Protein AF-A0A829D107-F1 (afdb_monomer_lite)

Organism: NCBI:txid996803

Sequence (252 aa):
MYSIVFLFFVFLFLSECSVYRRIFPKEDEFLKSLNLPEWVLESNIKLRVLSGLQDLPNPEDSLPEDEIASFENKTRRILATSPQAMKDLFEATGCIDGSRLAGIRANRITEKEEDVWYGICRNGKEDAIIFRLFQMGNTDLYRKYEKETLPAWEEARKLAANNPDKAVRLANQVIELEPAHPAARKLLGQLYLKGGYCRGSIRNYRLYLRVMPLAGDKWKIHDQLKEKCGEFLKAEPSKEEVELPDADPDAM

Radius of gyration: 24.38 Å; chains: 1; bounding box: 56×79×76 Å

Structure (mmCIF, N/CA/C/O backbone):
data_AF-A0A829D107-F1
#
_entry.id   AF-A0A829D107-F1
#
loop_
_atom_site.group_PDB
_atom_site.id
_atom_site.type_symbol
_atom_site.label_atom_id
_atom_site.label_alt_id
_atom_site.label_comp_id
_atom_site.label_asym_id
_atom_site.label_entity_id
_atom_site.label_seq_id
_atom_site.pdbx_PDB_ins_code
_atom_site.Cartn_x
_atom_site.Cartn_y
_atom_site.Cartn_z
_atom_site.occupancy
_atom_site.B_iso_or_equiv
_atom_site.auth_seq_id
_atom_site.auth_comp_id
_atom_site.auth_asym_id
_atom_site.auth_atom_id
_atom_site.pdbx_PDB_model_num
ATOM 1 N N . MET A 1 1 ? -1.040 -60.862 57.457 1.00 35.47 1 MET A N 1
ATOM 2 C CA . MET A 1 1 ? 0.283 -61.474 57.689 1.00 35.47 1 MET A CA 1
ATOM 3 C C . MET A 1 1 ? 1.126 -61.197 56.450 1.00 35.47 1 MET A C 1
ATOM 5 O O . MET A 1 1 ? 0.628 -61.444 55.361 1.00 35.47 1 MET A O 1
ATOM 9 N N . TYR A 1 2 ? 2.296 -60.577 56.651 1.00 38.31 2 TYR A N 1
ATOM 10 C CA . TYR A 1 2 ? 3.473 -60.417 55.768 1.00 38.31 2 TYR A CA 1
ATOM 11 C C . TYR A 1 2 ? 3.687 -61.572 54.761 1.00 38.31 2 TYR A C 1
ATOM 13 O O . TYR A 1 2 ? 3.228 -62.673 55.030 1.00 38.31 2 TYR A O 1
ATOM 21 N N . SER A 1 3 ? 4.419 -61.498 53.645 1.00 41.06 3 SER A N 1
ATOM 22 C CA . SER A 1 3 ? 5.343 -60.533 53.025 1.00 41.06 3 SER A CA 1
ATOM 23 C C . SER A 1 3 ? 5.591 -61.043 51.584 1.00 41.06 3 SER A C 1
ATOM 25 O O . SER A 1 3 ? 5.563 -62.251 51.383 1.00 41.06 3 SER A O 1
ATOM 27 N N . ILE A 1 4 ? 5.639 -60.193 50.550 1.00 45.47 4 ILE A N 1
ATOM 28 C CA . ILE A 1 4 ? 6.835 -59.611 49.886 1.00 45.47 4 ILE A CA 1
ATOM 29 C C . ILE A 1 4 ? 7.727 -60.615 49.103 1.00 45.47 4 ILE A C 1
ATOM 31 O O . ILE A 1 4 ? 8.203 -61.604 49.647 1.00 45.47 4 ILE A O 1
ATOM 35 N N . VAL A 1 5 ? 8.037 -60.201 47.863 1.00 41.78 5 VAL A N 1
ATOM 36 C CA . VAL A 1 5 ? 9.325 -60.247 47.117 1.00 41.78 5 VAL A CA 1
ATOM 37 C C . VAL A 1 5 ? 9.225 -61.073 45.818 1.00 41.78 5 VAL A C 1
ATOM 39 O O . VAL A 1 5 ? 9.136 -62.290 45.867 1.00 41.78 5 VAL A O 1
ATOM 42 N N . PHE A 1 6 ? 9.014 -60.449 44.650 1.00 41.28 6 PHE A N 1
ATOM 43 C CA . PHE A 1 6 ? 9.990 -59.779 43.752 1.00 41.28 6 PHE A CA 1
ATOM 44 C C . PHE A 1 6 ? 10.815 -60.746 42.886 1.00 41.28 6 PHE A C 1
ATOM 46 O O . PHE A 1 6 ? 11.612 -61.503 43.419 1.00 41.28 6 PHE A O 1
ATOM 53 N N . LEU A 1 7 ? 10.679 -60.633 41.558 1.00 42.28 7 LEU A N 1
ATOM 54 C CA . LEU A 1 7 ? 11.766 -60.365 40.592 1.00 42.28 7 LEU A CA 1
ATOM 55 C C . LEU A 1 7 ? 11.150 -60.316 39.175 1.00 42.28 7 LEU A C 1
ATOM 57 O O . LEU A 1 7 ? 10.601 -61.298 38.695 1.00 42.28 7 LEU A O 1
ATOM 61 N N . PHE A 1 8 ? 10.966 -59.119 38.609 1.00 37.47 8 PHE A N 1
ATOM 62 C CA . PHE A 1 8 ? 11.891 -58.443 37.678 1.00 37.47 8 PHE A CA 1
ATOM 63 C C . PHE A 1 8 ? 11.961 -59.098 36.291 1.00 37.47 8 PHE A C 1
ATOM 65 O O . PHE A 1 8 ? 12.713 -60.042 36.095 1.00 37.47 8 PHE A O 1
ATOM 72 N N . PHE A 1 9 ? 11.276 -58.498 35.309 1.00 37.59 9 PHE A N 1
ATOM 73 C CA . PHE A 1 9 ? 11.812 -58.359 33.951 1.00 37.59 9 PHE A CA 1
ATOM 74 C C . PHE A 1 9 ? 11.275 -57.075 33.282 1.00 37.59 9 PHE A C 1
ATOM 76 O O . PHE A 1 9 ? 10.136 -57.005 32.839 1.00 37.59 9 PHE A O 1
ATOM 83 N N . VAL A 1 10 ? 12.142 -56.057 33.301 1.00 45.66 10 VAL A N 1
ATOM 84 C CA . VAL A 1 10 ? 12.458 -55.091 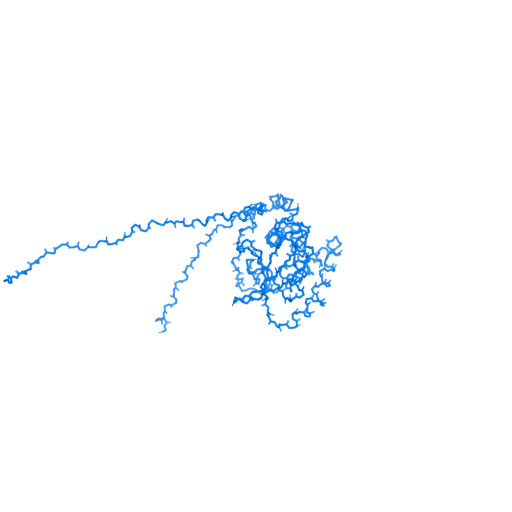32.229 1.00 45.66 10 VAL A CA 1
ATOM 85 C C . VAL A 1 10 ? 11.333 -54.212 31.643 1.00 45.66 10 VAL A C 1
ATOM 87 O O . VAL A 1 10 ? 10.658 -54.553 30.682 1.00 45.66 10 VAL A O 1
ATOM 90 N N . PHE A 1 11 ? 11.221 -53.026 32.254 1.00 37.88 11 PHE A N 1
ATOM 91 C CA . PHE A 1 11 ? 11.283 -51.669 31.681 1.00 37.88 11 PHE A CA 1
ATOM 92 C C . PHE A 1 11 ? 10.898 -51.386 30.205 1.00 37.88 11 PHE A C 1
ATOM 94 O O . PHE A 1 11 ? 11.547 -51.848 29.275 1.00 37.88 11 PHE A O 1
ATOM 101 N N . LEU A 1 12 ? 9.987 -50.401 30.099 1.00 41.19 12 LEU A N 1
ATOM 102 C CA . LEU A 1 12 ? 9.936 -49.251 29.170 1.00 41.19 12 LEU A CA 1
ATOM 103 C C . LEU A 1 12 ? 9.765 -49.523 27.674 1.00 41.19 12 LEU A C 1
ATOM 105 O O . LEU A 1 12 ? 10.695 -49.943 27.008 1.00 41.19 12 LEU A O 1
ATOM 109 N N . PHE A 1 13 ? 8.629 -49.082 27.126 1.00 40.09 13 PHE A N 1
ATOM 110 C CA . PHE A 1 13 ? 8.565 -47.774 26.458 1.00 40.09 13 PHE A CA 1
ATOM 111 C C . PHE A 1 13 ? 7.132 -47.217 26.524 1.00 40.09 13 PHE A C 1
ATOM 113 O O . PHE A 1 13 ? 6.197 -47.747 25.930 1.00 40.09 13 PHE A O 1
ATOM 120 N N . LEU A 1 14 ? 6.978 -46.133 27.289 1.00 42.72 14 LEU A N 1
ATOM 121 C CA . LEU A 1 14 ? 5.966 -45.106 27.059 1.00 42.72 14 LEU A CA 1
ATOM 122 C C . LEU A 1 14 ? 6.337 -44.389 25.764 1.00 42.72 14 LEU A C 1
ATOM 124 O O . LEU A 1 14 ? 7.488 -43.978 25.633 1.00 42.72 14 LEU A O 1
ATOM 128 N N . SER A 1 15 ? 5.390 -44.188 24.854 1.00 36.56 15 SER A N 1
ATOM 129 C CA . SER A 1 15 ? 5.272 -42.939 24.084 1.00 36.56 15 SER A CA 1
ATOM 130 C C . SER A 1 15 ? 4.024 -43.005 23.212 1.00 36.56 15 SER A C 1
ATOM 132 O O . SER A 1 15 ? 3.955 -43.705 22.209 1.00 36.56 15 SER A O 1
ATOM 134 N N . GLU A 1 16 ? 2.996 -42.309 23.684 1.00 36.12 16 GLU A N 1
ATOM 135 C CA . GLU A 1 16 ? 2.228 -41.357 22.889 1.00 36.12 16 GLU A CA 1
ATOM 136 C C . GLU A 1 16 ? 2.158 -41.648 21.383 1.00 36.12 16 GLU A C 1
ATOM 138 O O . GLU A 1 16 ? 2.983 -41.198 20.593 1.00 36.12 16 GLU A O 1
ATOM 143 N N . CYS A 1 17 ? 1.058 -42.265 20.951 1.00 37.03 17 CYS A N 1
ATOM 144 C CA . CYS A 1 17 ? 0.499 -41.928 19.646 1.00 37.03 17 CYS A CA 1
ATOM 145 C C . CYS A 1 17 ? -0.060 -40.495 19.711 1.00 37.03 17 CYS A C 1
ATOM 147 O O . CYS A 1 17 ? -1.267 -40.278 19.604 1.00 37.03 17 CYS A O 1
ATOM 149 N N . SER A 1 18 ? 0.816 -39.502 19.892 1.00 37.44 18 SER A N 1
ATOM 150 C CA . SER A 1 18 ? 0.561 -38.133 19.467 1.00 37.44 18 SER A CA 1
ATOM 151 C C . SER A 1 18 ? 0.629 -38.157 17.944 1.00 37.44 18 SER A C 1
ATOM 153 O O . SER A 1 18 ? 1.622 -37.837 17.297 1.00 37.44 18 SER A O 1
ATOM 155 N N . VAL A 1 19 ? -0.459 -38.642 17.344 1.00 39.62 19 VAL A N 1
ATOM 156 C CA . VAL A 1 19 ? -0.706 -38.460 15.922 1.00 39.62 19 VAL A CA 1
ATOM 157 C C . VAL A 1 19 ? -0.668 -36.957 15.709 1.00 39.62 19 VAL A C 1
ATOM 159 O O . VAL A 1 19 ? -1.607 -36.248 16.073 1.00 39.62 19 VAL A O 1
ATOM 162 N N . TYR A 1 20 ? 0.459 -36.493 15.171 1.00 39.56 20 TYR A N 1
ATOM 163 C CA . TYR A 1 20 ? 0.656 -35.177 14.604 1.00 39.56 20 TYR A CA 1
ATOM 164 C C . TYR A 1 20 ? -0.522 -34.918 13.664 1.00 39.56 20 TYR A C 1
ATOM 166 O O . TYR A 1 20 ? -0.489 -35.227 12.471 1.00 39.56 20 TYR A O 1
ATOM 174 N N . ARG A 1 21 ? -1.590 -34.313 14.189 1.00 32.69 21 ARG A N 1
ATOM 175 C CA . ARG A 1 21 ? -2.411 -33.430 13.383 1.00 32.69 21 ARG A CA 1
ATOM 176 C C . ARG A 1 21 ? -1.439 -32.340 12.976 1.00 32.69 21 ARG A C 1
ATOM 178 O O . ARG A 1 21 ? -1.195 -31.414 13.740 1.00 32.69 21 ARG A O 1
ATOM 185 N N . ARG A 1 22 ? -0.864 -32.463 11.777 1.00 35.75 22 ARG A N 1
ATOM 186 C CA . ARG A 1 22 ? -0.498 -31.280 11.006 1.00 35.75 22 ARG A CA 1
ATOM 187 C C . ARG A 1 22 ? -1.771 -30.451 10.976 1.00 35.75 22 ARG A C 1
ATOM 189 O O . ARG A 1 22 ? -2.710 -30.771 10.249 1.00 35.75 22 ARG A O 1
ATOM 196 N N . ILE A 1 23 ? -1.846 -29.474 11.872 1.00 37.84 23 ILE A N 1
ATOM 197 C CA . ILE A 1 23 ? -2.851 -28.429 11.839 1.00 37.84 23 ILE A CA 1
ATOM 198 C C . ILE A 1 23 ? -2.470 -27.641 10.594 1.00 37.84 23 ILE A C 1
ATOM 200 O O . ILE A 1 23 ? -1.722 -26.677 10.663 1.00 37.84 23 ILE A O 1
ATOM 204 N N . PHE A 1 24 ? -2.905 -28.113 9.427 1.00 37.59 24 PHE A N 1
ATOM 205 C CA . PHE A 1 24 ? -3.075 -27.214 8.305 1.00 37.59 24 PHE A CA 1
ATOM 206 C C . PHE A 1 24 ? -4.091 -26.191 8.811 1.00 37.59 24 PHE A C 1
ATOM 208 O O . PHE A 1 24 ? -5.217 -26.597 9.135 1.00 37.59 24 PHE A O 1
ATOM 215 N N . PRO A 1 25 ? -3.703 -24.918 9.014 1.00 49.41 25 PRO A N 1
ATOM 216 C CA . PRO A 1 25 ? -4.662 -23.916 9.434 1.00 49.41 25 PRO A CA 1
ATOM 217 C C . PRO A 1 25 ? -5.795 -23.953 8.414 1.00 49.41 25 PRO A C 1
ATOM 219 O O . PRO A 1 25 ? -5.555 -23.954 7.206 1.00 49.41 25 PRO A O 1
ATOM 222 N N . LYS A 1 26 ? -7.028 -24.104 8.908 1.00 50.31 26 LYS A N 1
ATOM 223 C CA . LYS A 1 26 ? -8.220 -24.115 8.066 1.00 50.31 26 LYS A CA 1
ATOM 224 C C . LYS A 1 26 ? -8.164 -22.842 7.229 1.00 50.31 26 LYS A C 1
ATOM 226 O O . LYS A 1 26 ? -8.186 -21.750 7.784 1.00 50.31 26 LYS A O 1
ATOM 231 N N . GLU A 1 27 ? -8.001 -23.020 5.926 1.00 56.06 27 GLU A N 1
ATOM 232 C CA . GLU A 1 27 ? -7.789 -21.943 4.968 1.00 56.06 27 GLU A CA 1
ATOM 233 C C . GLU A 1 27 ? -8.879 -20.878 5.166 1.00 56.06 27 GLU A C 1
ATOM 235 O O . GLU A 1 27 ? -10.070 -21.190 5.074 1.00 56.06 27 GLU A O 1
ATOM 240 N N . ASP A 1 28 ? -8.476 -19.659 5.533 1.00 77.31 28 ASP A N 1
ATOM 241 C CA . ASP A 1 28 ? -9.397 -18.613 5.976 1.00 77.31 28 ASP A CA 1
ATOM 242 C C . ASP A 1 28 ? -10.347 -18.224 4.829 1.00 77.31 28 ASP A C 1
ATOM 244 O O . ASP A 1 28 ? -9.920 -17.736 3.778 1.00 77.31 28 ASP A O 1
ATOM 248 N N . GLU A 1 29 ? -11.653 -18.449 5.018 1.00 85.12 29 GLU A N 1
ATOM 249 C CA . GLU A 1 29 ? -12.700 -18.107 4.044 1.00 85.12 29 GLU A CA 1
ATOM 250 C C . GLU A 1 29 ? -12.644 -16.629 3.640 1.00 85.12 29 GLU A C 1
ATOM 252 O O . GLU A 1 29 ? -12.942 -16.285 2.493 1.00 85.12 29 GLU A O 1
ATOM 257 N N . PHE A 1 30 ? -12.214 -15.754 4.554 1.00 86.75 30 PHE A N 1
ATOM 258 C CA . PHE A 1 30 ? -11.995 -14.349 4.246 1.00 86.75 30 PHE A CA 1
ATOM 259 C C . PHE A 1 30 ? -10.867 -14.162 3.229 1.00 86.75 30 PHE A C 1
ATOM 261 O O . PHE A 1 30 ? -11.082 -13.497 2.217 1.00 86.75 30 PHE A O 1
ATOM 268 N N . LEU A 1 31 ? -9.705 -14.789 3.427 1.00 86.94 31 LEU A N 1
ATOM 269 C CA . LEU A 1 31 ? -8.586 -14.681 2.484 1.00 86.94 31 LEU A CA 1
ATOM 270 C C . LEU A 1 31 ? -8.961 -15.220 1.100 1.00 86.94 31 LEU A C 1
ATOM 272 O O . LEU A 1 31 ? -8.629 -14.601 0.089 1.00 86.94 31 LEU A O 1
ATOM 276 N N . LYS A 1 32 ? -9.742 -16.306 1.042 1.00 87.50 32 LYS A N 1
ATOM 277 C CA . LYS A 1 32 ? -10.307 -16.810 -0.221 1.00 87.50 32 LYS A CA 1
ATOM 278 C C . LYS A 1 32 ? -11.206 -15.786 -0.901 1.00 87.50 32 LYS A C 1
ATOM 280 O O . LYS A 1 32 ? -11.126 -15.613 -2.116 1.00 87.50 32 LYS A O 1
ATOM 285 N N . SER A 1 33 ? -12.037 -15.083 -0.131 1.00 90.12 33 SER A N 1
ATOM 286 C CA . SER A 1 33 ? -12.946 -14.066 -0.671 1.00 90.12 33 SER A CA 1
ATOM 287 C C . SER A 1 33 ? -12.219 -12.879 -1.317 1.00 90.12 33 SER A C 1
ATOM 289 O O . SER A 1 33 ? -12.751 -12.272 -2.246 1.00 90.12 33 SER A O 1
ATOM 291 N N . LEU A 1 34 ? -10.978 -12.591 -0.901 1.00 91.25 34 LEU A N 1
ATOM 292 C CA . LEU A 1 34 ? -10.141 -11.559 -1.523 1.00 91.25 34 LEU A CA 1
ATOM 293 C C . LEU A 1 34 ? -9.684 -11.949 -2.938 1.00 91.25 34 LEU A C 1
ATOM 295 O O . LEU A 1 34 ? -9.316 -11.074 -3.730 1.00 91.25 34 LEU A O 1
ATOM 299 N N . ASN A 1 35 ? -9.741 -13.242 -3.283 1.00 93.00 35 ASN A N 1
ATOM 300 C CA . ASN A 1 35 ? -9.374 -13.783 -4.591 1.00 93.00 35 ASN A CA 1
ATOM 301 C C . ASN A 1 35 ? -8.020 -13.224 -5.066 1.00 93.00 35 ASN A C 1
ATOM 303 O O . ASN A 1 35 ? -7.933 -12.520 -6.082 1.00 93.00 35 ASN A O 1
ATOM 307 N N . LEU A 1 36 ? -7.000 -13.416 -4.232 1.00 92.06 36 LEU A N 1
ATOM 308 C CA . LEU A 1 36 ? -5.636 -12.959 -4.464 1.00 92.06 36 LEU A CA 1
ATOM 309 C C . LEU A 1 36 ? -4.813 -14.057 -5.148 1.00 92.06 36 LEU A C 1
ATOM 311 O O . LEU A 1 36 ? -5.040 -15.236 -4.884 1.00 92.06 36 LEU A O 1
ATOM 315 N N . PRO A 1 37 ? -3.826 -13.694 -5.983 1.00 92.44 37 PRO A N 1
ATOM 316 C CA . PRO A 1 37 ? -2.806 -14.642 -6.408 1.00 92.44 37 PRO A CA 1
ATOM 317 C C . PRO A 1 37 ? -2.052 -15.237 -5.206 1.00 92.44 37 PRO A C 1
ATOM 319 O O . PRO A 1 37 ? -1.740 -14.515 -4.261 1.00 92.44 37 PRO A O 1
ATOM 322 N N . GLU A 1 38 ? -1.697 -16.521 -5.275 1.00 88.12 38 GLU A N 1
ATOM 323 C CA . GLU A 1 38 ? -1.050 -17.273 -4.182 1.00 88.12 38 GLU A CA 1
ATOM 324 C C . GLU A 1 38 ? 0.225 -16.591 -3.653 1.00 88.12 38 GLU A C 1
ATOM 326 O O . GLU A 1 38 ? 0.363 -16.361 -2.450 1.00 88.12 38 GLU A O 1
ATOM 331 N N . TRP A 1 39 ? 1.077 -16.111 -4.566 1.00 89.44 39 TRP A N 1
ATOM 332 C CA . TRP A 1 39 ? 2.326 -15.407 -4.251 1.00 89.44 39 TRP A CA 1
ATOM 333 C C . TRP A 1 39 ? 2.142 -14.149 -3.386 1.00 89.44 39 TRP A C 1
ATOM 335 O O . TRP A 1 39 ? 3.122 -13.650 -2.836 1.00 89.44 39 TRP A O 1
ATOM 345 N N . VAL A 1 40 ? 0.922 -13.605 -3.270 1.00 90.81 40 VAL A N 1
ATOM 346 C CA . VAL A 1 40 ? 0.632 -12.444 -2.414 1.00 90.81 40 VAL A CA 1
ATOM 347 C C . VAL A 1 40 ? 0.600 -12.833 -0.935 1.00 90.81 40 VAL A C 1
ATOM 349 O O . VAL A 1 40 ? 0.996 -12.041 -0.078 1.00 90.81 40 VAL A O 1
ATOM 352 N N . LEU A 1 41 ? 0.120 -14.035 -0.620 1.00 84.75 41 LEU A N 1
ATOM 353 C CA . LEU A 1 41 ? -0.018 -14.510 0.758 1.00 84.75 41 LEU A CA 1
ATOM 354 C C . LEU A 1 41 ? 1.267 -15.176 1.264 1.00 84.75 41 LEU A C 1
ATOM 356 O O . LEU A 1 41 ? 1.526 -15.159 2.463 1.00 84.75 41 LEU A O 1
ATOM 360 N N . GLU A 1 42 ? 2.114 -15.667 0.362 1.00 76.81 42 GLU A N 1
ATOM 361 C CA . GLU A 1 42 ? 3.433 -16.204 0.696 1.00 76.81 42 GLU A CA 1
ATOM 362 C C . GLU A 1 42 ? 4.389 -15.095 1.175 1.00 76.81 42 GLU A C 1
ATOM 364 O O . GLU A 1 42 ? 4.826 -14.239 0.399 1.00 76.81 42 GLU A O 1
ATOM 369 N N . SER A 1 43 ? 4.718 -15.093 2.468 1.00 61.50 43 SER A N 1
ATOM 370 C CA . SER A 1 43 ? 5.754 -14.230 3.045 1.00 61.50 43 SER A CA 1
ATOM 371 C C . SER A 1 43 ? 7.101 -14.957 2.996 1.00 61.50 43 SER A C 1
ATOM 373 O O . SER A 1 43 ? 7.396 -15.790 3.847 1.00 61.50 43 SER A O 1
ATOM 375 N N . ASN A 1 44 ? 7.913 -14.683 1.969 1.00 50.22 44 ASN A N 1
ATOM 376 C CA . ASN A 1 44 ? 9.173 -15.410 1.728 1.00 50.22 44 ASN A CA 1
ATOM 377 C C . ASN A 1 44 ? 10.437 -14.672 2.212 1.00 50.22 44 ASN A C 1
ATOM 379 O O . ASN A 1 44 ? 11.543 -15.096 1.891 1.00 50.22 44 ASN A O 1
ATOM 383 N N . ILE A 1 45 ? 10.327 -13.577 2.974 1.00 48.72 45 ILE A N 1
ATOM 384 C CA . ILE A 1 45 ? 11.508 -12.806 3.403 1.00 48.72 45 ILE A CA 1
ATOM 385 C C . ILE A 1 45 ? 11.575 -12.732 4.930 1.00 48.72 45 ILE A C 1
ATOM 387 O O . ILE A 1 45 ? 11.207 -11.735 5.546 1.00 48.72 45 ILE A O 1
ATOM 391 N N . LYS A 1 46 ? 12.120 -13.792 5.544 1.00 42.28 46 LYS A N 1
ATOM 392 C CA . LYS A 1 46 ? 12.894 -13.627 6.781 1.00 42.28 46 LYS A CA 1
ATOM 393 C C . LYS A 1 46 ? 14.177 -12.905 6.374 1.00 42.28 46 LYS A C 1
ATOM 395 O O . LYS A 1 46 ? 14.893 -13.392 5.500 1.00 42.28 46 LYS A O 1
ATOM 400 N N . LEU A 1 47 ? 14.397 -11.715 6.930 1.00 38.31 47 LEU A N 1
ATOM 401 C CA . LEU A 1 47 ? 15.541 -10.835 6.674 1.00 38.31 47 LEU A CA 1
ATOM 402 C C . LEU A 1 47 ? 16.821 -11.625 6.352 1.00 38.31 47 LEU A C 1
ATOM 404 O O . LEU A 1 47 ? 17.367 -12.311 7.217 1.00 38.31 47 LEU A O 1
ATOM 408 N N . ARG A 1 48 ? 17.349 -11.496 5.126 1.00 35.56 48 ARG A N 1
ATOM 409 C CA . ARG A 1 48 ? 18.781 -11.731 4.922 1.00 35.56 48 ARG A CA 1
ATOM 410 C C . ARG A 1 48 ? 19.483 -10.520 5.507 1.00 35.56 48 ARG A C 1
ATOM 412 O O . ARG A 1 48 ? 19.650 -9.519 4.822 1.00 35.56 48 ARG A O 1
ATOM 419 N N . VAL A 1 49 ? 19.905 -10.617 6.763 1.00 34.78 49 VAL A N 1
ATOM 420 C CA . VAL A 1 49 ? 20.979 -9.757 7.258 1.00 34.78 49 VAL A CA 1
ATOM 421 C C . VAL A 1 49 ? 22.194 -10.094 6.395 1.00 34.78 49 VAL A C 1
ATOM 423 O O . VAL A 1 49 ? 22.827 -11.135 6.576 1.00 34.78 49 VAL A O 1
ATOM 426 N N . LEU A 1 50 ? 22.461 -9.278 5.373 1.00 34.38 50 LEU A N 1
ATOM 427 C CA . LEU A 1 50 ? 23.689 -9.374 4.597 1.00 34.38 50 LEU A CA 1
ATOM 428 C C . LEU A 1 50 ? 24.832 -8.973 5.527 1.00 34.38 50 LEU A C 1
ATOM 430 O O . LEU A 1 50 ? 25.150 -7.804 5.719 1.00 34.38 50 LEU A O 1
ATOM 434 N N . SER A 1 51 ? 25.411 -9.993 6.150 1.00 33.94 51 SER A N 1
ATOM 435 C CA . SER A 1 51 ? 26.724 -9.942 6.768 1.00 33.94 51 SER A CA 1
ATOM 436 C C . SER A 1 51 ? 27.734 -9.371 5.764 1.00 33.94 51 SER A C 1
ATOM 438 O O . SER A 1 51 ? 28.005 -9.980 4.729 1.00 33.94 51 SER A O 1
ATOM 440 N N . GLY A 1 52 ? 28.300 -8.208 6.089 1.00 36.47 52 GLY A N 1
ATOM 441 C CA . GLY A 1 52 ? 29.716 -7.951 5.825 1.00 36.47 52 GLY A CA 1
ATOM 442 C C . GLY A 1 52 ? 30.134 -7.140 4.596 1.00 36.47 52 GLY A C 1
ATOM 443 O O . GLY A 1 52 ? 31.330 -7.117 4.324 1.00 36.47 52 GLY A O 1
ATOM 444 N N . LEU A 1 53 ? 29.251 -6.433 3.886 1.00 3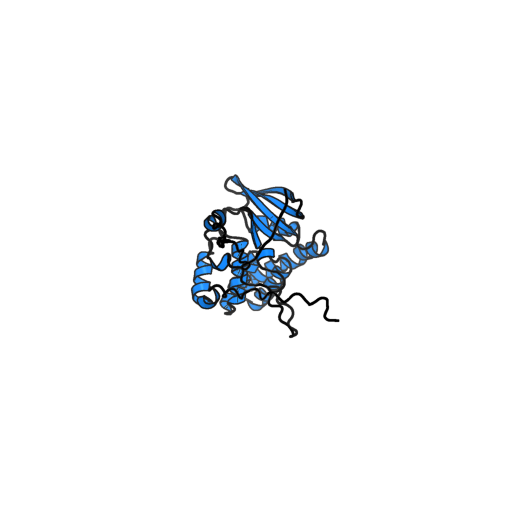6.16 53 LEU A N 1
ATOM 445 C CA . LEU A 1 53 ? 29.665 -5.448 2.871 1.00 36.16 53 LEU A CA 1
ATOM 446 C C . LEU A 1 53 ? 28.914 -4.130 3.087 1.00 36.16 53 LEU A C 1
ATOM 448 O O . LEU A 1 53 ? 27.720 -4.137 3.367 1.00 36.16 53 LEU A O 1
ATOM 452 N N . GLN A 1 54 ? 29.641 -3.010 3.017 1.00 42.03 54 GLN A N 1
ATOM 453 C CA . GLN A 1 54 ? 29.102 -1.647 3.060 1.00 42.03 54 GLN A CA 1
ATOM 454 C C . GLN A 1 54 ? 28.173 -1.404 1.862 1.00 42.03 54 GLN A C 1
ATOM 456 O O . GLN A 1 54 ? 28.568 -0.776 0.888 1.00 42.03 54 GLN A O 1
ATOM 461 N N . ASP A 1 55 ? 26.936 -1.865 1.961 1.00 40.22 55 ASP A N 1
ATOM 462 C CA . ASP A 1 55 ? 25.815 -1.371 1.180 1.00 40.22 55 ASP A CA 1
ATOM 463 C C . ASP A 1 55 ? 24.810 -0.813 2.187 1.00 40.22 55 ASP A C 1
ATOM 465 O O . ASP A 1 55 ? 24.458 -1.469 3.169 1.00 40.22 55 ASP A O 1
ATOM 469 N N . LEU A 1 56 ? 24.403 0.444 1.996 1.00 39.66 56 LEU A N 1
ATOM 470 C CA . LEU A 1 56 ? 23.304 1.038 2.757 1.00 39.66 56 LEU A CA 1
ATOM 471 C C . LEU A 1 56 ? 22.126 0.050 2.707 1.00 39.66 56 LEU A C 1
ATOM 473 O O . LEU A 1 56 ? 21.804 -0.398 1.603 1.00 39.66 56 LEU A O 1
ATOM 477 N N . PRO A 1 57 ? 21.510 -0.325 3.845 1.00 45.25 57 PRO A N 1
ATOM 478 C CA . PRO A 1 57 ? 20.410 -1.280 3.828 1.00 45.25 57 PRO A CA 1
ATOM 479 C C . PRO A 1 57 ? 19.359 -0.766 2.847 1.00 45.25 57 PRO A C 1
ATOM 481 O O . PRO A 1 57 ? 18.889 0.365 2.989 1.00 45.25 57 PRO A O 1
ATOM 484 N N . ASN A 1 58 ? 19.026 -1.567 1.827 1.00 52.03 58 ASN A N 1
ATOM 485 C CA . ASN A 1 58 ? 17.876 -1.265 0.988 1.00 52.03 58 ASN A CA 1
ATOM 486 C C . ASN A 1 58 ? 16.695 -1.111 1.959 1.00 52.03 58 ASN A C 1
ATOM 488 O O . ASN A 1 58 ? 16.484 -1.994 2.788 1.00 52.03 58 ASN A O 1
ATOM 492 N N . PRO A 1 59 ? 15.940 -0.010 1.921 1.00 50.16 59 PRO A N 1
ATOM 493 C CA . PRO A 1 59 ? 14.793 0.199 2.803 1.00 50.16 59 PRO A CA 1
ATOM 494 C C . PRO A 1 59 ? 13.816 -0.975 2.841 1.00 50.16 59 PRO A C 1
ATOM 496 O O . PRO A 1 59 ? 13.178 -1.245 3.858 1.00 50.16 59 PRO A O 1
ATOM 499 N N . GLU A 1 60 ? 13.722 -1.696 1.723 1.00 53.38 60 GLU A N 1
ATOM 500 C CA . GLU A 1 60 ? 12.952 -2.928 1.560 1.00 53.38 60 GLU A CA 1
ATOM 501 C C . GLU A 1 60 ? 13.400 -4.072 2.485 1.00 53.38 60 GLU A C 1
ATOM 503 O O . GLU A 1 60 ? 12.604 -4.961 2.776 1.00 53.38 60 GLU A O 1
ATOM 508 N N . ASP A 1 61 ? 14.628 -4.023 2.989 1.00 57.09 61 ASP A N 1
ATOM 509 C CA . ASP A 1 61 ? 15.238 -5.026 3.860 1.00 57.09 61 ASP A CA 1
ATOM 510 C C . ASP A 1 61 ? 15.220 -4.601 5.337 1.00 57.09 61 ASP A C 1
ATOM 512 O O . ASP A 1 61 ? 15.873 -5.228 6.160 1.00 57.09 61 ASP A O 1
ATOM 516 N N . SER A 1 62 ? 14.505 -3.530 5.703 1.00 64.06 62 SER A N 1
ATOM 517 C CA . SER A 1 62 ? 14.451 -3.061 7.099 1.00 64.06 62 SER A CA 1
ATOM 518 C C . SER A 1 62 ? 13.296 -3.655 7.906 1.00 64.06 62 SER A C 1
ATOM 520 O O . SER A 1 62 ? 13.413 -3.796 9.121 1.00 64.06 62 SER A O 1
ATOM 522 N N . LEU A 1 63 ? 12.191 -4.017 7.242 1.00 74.50 63 LEU A N 1
ATOM 523 C CA . LEU A 1 63 ? 10.967 -4.493 7.889 1.00 74.50 63 LEU A CA 1
ATOM 524 C C . LEU A 1 63 ? 10.398 -5.734 7.182 1.00 74.50 63 LEU A C 1
ATOM 526 O O . LEU A 1 63 ? 10.286 -5.729 5.945 1.00 74.50 63 LEU A O 1
ATOM 530 N N . PRO A 1 64 ? 9.983 -6.770 7.939 1.00 82.56 64 PRO A N 1
ATOM 531 C CA . PRO A 1 64 ? 9.242 -7.901 7.395 1.00 82.56 64 PRO A CA 1
ATOM 532 C C . PRO A 1 64 ? 7.950 -7.450 6.704 1.00 82.56 64 PRO A C 1
ATOM 534 O O . PRO A 1 64 ? 7.255 -6.544 7.164 1.00 82.56 64 PRO A O 1
ATOM 537 N N . GLU A 1 65 ? 7.586 -8.106 5.602 1.00 86.88 65 GLU A N 1
ATOM 538 C CA . GLU A 1 65 ? 6.414 -7.712 4.807 1.00 86.88 65 GLU A CA 1
ATOM 539 C C . GLU A 1 65 ? 5.097 -7.802 5.595 1.00 86.88 65 GLU A C 1
ATOM 541 O O . GLU A 1 65 ? 4.212 -6.967 5.408 1.00 86.88 65 GLU A O 1
ATOM 546 N N . ASP A 1 66 ? 4.983 -8.771 6.508 1.00 86.00 66 ASP A N 1
ATOM 547 C CA . ASP A 1 66 ? 3.793 -8.972 7.346 1.00 86.00 66 ASP A CA 1
ATOM 548 C C . ASP A 1 66 ? 3.634 -7.898 8.434 1.00 86.00 66 ASP A C 1
ATOM 550 O O . ASP A 1 66 ? 2.517 -7.650 8.897 1.00 86.00 66 ASP A O 1
ATOM 554 N N . GLU A 1 67 ? 4.729 -7.225 8.812 1.00 87.00 67 GLU A N 1
ATOM 555 C CA . GLU A 1 67 ? 4.677 -6.069 9.712 1.00 87.00 67 GLU A CA 1
ATOM 556 C C . GLU A 1 67 ? 4.202 -4.805 8.995 1.00 87.00 67 GLU A C 1
ATOM 558 O O . GLU A 1 67 ? 3.594 -3.941 9.623 1.00 87.00 67 GLU A O 1
ATOM 563 N N . ILE A 1 68 ? 4.454 -4.705 7.686 1.00 91.00 68 ILE A N 1
ATOM 564 C CA . ILE A 1 68 ? 4.014 -3.578 6.859 1.00 91.00 68 ILE A CA 1
ATOM 565 C C . ILE A 1 68 ? 2.530 -3.716 6.518 1.00 91.00 68 ILE A C 1
ATOM 567 O O . ILE A 1 68 ? 1.773 -2.754 6.648 1.00 91.00 68 ILE A O 1
ATOM 571 N N . ALA A 1 69 ? 2.122 -4.890 6.033 1.00 93.00 69 ALA A N 1
ATOM 572 C CA . ALA A 1 69 ? 0.746 -5.151 5.642 1.00 93.00 69 ALA A CA 1
ATOM 573 C C . ALA A 1 69 ? 0.404 -6.635 5.785 1.00 93.00 69 ALA A C 1
ATOM 575 O O . ALA A 1 69 ? 1.044 -7.499 5.182 1.00 93.00 69 ALA A O 1
ATOM 576 N N . SER A 1 70 ? -0.656 -6.917 6.532 1.00 91.62 70 SER A N 1
ATOM 577 C CA . SER A 1 70 ? -1.175 -8.261 6.772 1.00 91.62 70 SER A CA 1
ATOM 578 C C . SER A 1 70 ? -2.697 -8.242 6.941 1.00 91.62 70 SER A C 1
ATOM 580 O O . SER A 1 70 ? -3.350 -7.195 6.894 1.00 91.62 70 SER A O 1
ATOM 582 N N . PHE A 1 71 ? -3.278 -9.428 7.092 1.00 89.88 71 PHE A N 1
ATOM 583 C CA . PHE A 1 71 ? -4.699 -9.613 7.351 1.00 89.88 71 PHE A CA 1
ATOM 584 C C . PHE A 1 71 ? -4.869 -10.327 8.684 1.00 89.88 71 PHE A C 1
ATOM 586 O O . PHE A 1 71 ? -4.226 -11.345 8.927 1.00 89.88 71 PHE A O 1
ATOM 593 N N . GLU A 1 72 ? -5.760 -9.822 9.526 1.00 83.62 72 GLU A N 1
ATOM 594 C CA . GLU A 1 72 ? -6.090 -10.450 10.800 1.00 83.62 72 GLU A CA 1
ATOM 595 C C . GLU A 1 72 ? -7.574 -10.261 11.090 1.00 83.62 72 GLU A C 1
ATOM 597 O O . GLU A 1 72 ? -8.111 -9.166 10.929 1.00 83.62 72 GLU A O 1
ATOM 602 N N . ASN A 1 73 ? -8.254 -11.331 11.511 1.00 82.94 73 ASN A N 1
ATOM 603 C CA . ASN A 1 73 ? -9.665 -11.291 11.905 1.00 82.94 73 ASN A CA 1
ATOM 604 C C . ASN A 1 73 ? -10.561 -10.571 10.878 1.00 82.94 73 ASN A C 1
ATOM 606 O O . ASN A 1 73 ? -11.358 -9.703 11.232 1.00 82.94 73 ASN A O 1
ATOM 610 N N . LYS A 1 74 ? -10.419 -10.921 9.590 1.00 86.62 74 LYS A N 1
ATOM 611 C CA . LYS A 1 74 ? -11.166 -10.325 8.460 1.00 86.62 74 LYS A CA 1
ATOM 612 C C . LYS A 1 74 ? -10.923 -8.829 8.230 1.00 86.62 74 LYS A C 1
ATOM 614 O O . LYS A 1 74 ? -11.692 -8.181 7.525 1.00 86.62 74 LYS A O 1
ATOM 619 N N . THR A 1 75 ? -9.858 -8.290 8.810 1.00 88.62 75 THR A N 1
ATOM 620 C CA . THR A 1 75 ? -9.517 -6.870 8.780 1.00 88.62 75 THR A CA 1
ATOM 621 C C . THR A 1 75 ? -8.112 -6.697 8.210 1.00 88.62 75 THR A C 1
ATOM 623 O O . THR A 1 75 ? -7.250 -7.564 8.366 1.00 88.62 75 THR A O 1
ATOM 626 N N . ARG A 1 76 ? -7.866 -5.577 7.524 1.00 92.69 76 ARG A N 1
ATOM 627 C CA . ARG A 1 76 ? -6.507 -5.202 7.110 1.00 92.69 76 ARG A CA 1
ATOM 628 C C . ARG A 1 76 ? -5.741 -4.649 8.301 1.00 92.69 76 ARG A C 1
ATOM 630 O O . ARG A 1 76 ? -6.263 -3.798 9.018 1.00 92.69 76 ARG A O 1
ATOM 637 N N . ARG A 1 77 ? -4.498 -5.090 8.454 1.00 93.75 77 ARG A N 1
ATOM 638 C CA . ARG A 1 77 ? -3.527 -4.548 9.399 1.00 93.75 77 ARG A CA 1
ATOM 639 C C . ARG A 1 77 ? -2.407 -3.889 8.611 1.00 93.75 77 ARG A C 1
ATOM 641 O O . ARG A 1 77 ? -1.785 -4.544 7.779 1.00 93.75 77 ARG A O 1
ATOM 648 N N . ILE A 1 78 ? -2.185 -2.600 8.837 1.00 94.50 78 ILE A N 1
ATOM 649 C CA . ILE A 1 78 ? -1.263 -1.789 8.040 1.00 94.50 78 ILE A CA 1
ATOM 650 C C . ILE A 1 78 ? -0.378 -0.941 8.958 1.00 94.50 78 ILE A C 1
ATOM 652 O O . ILE A 1 78 ? -0.853 -0.353 9.929 1.00 94.50 78 ILE A O 1
ATOM 656 N N . LEU A 1 79 ? 0.914 -0.876 8.651 1.00 92.62 79 LEU A N 1
ATOM 657 C CA . LEU A 1 79 ? 1.841 0.052 9.288 1.00 92.62 79 LEU A CA 1
ATOM 658 C C . LEU A 1 79 ? 1.604 1.471 8.768 1.00 92.62 79 LEU A C 1
ATOM 660 O O . LEU A 1 79 ? 1.500 1.671 7.564 1.00 92.62 79 LEU A O 1
ATOM 664 N N . ALA A 1 80 ? 1.567 2.448 9.666 1.00 93.00 80 ALA A N 1
ATOM 665 C CA . ALA A 1 80 ? 1.521 3.862 9.316 1.00 93.00 80 ALA A CA 1
ATOM 666 C C . ALA A 1 80 ? 2.557 4.641 10.130 1.00 93.00 80 ALA A C 1
ATOM 668 O O . ALA A 1 80 ? 2.826 4.327 11.295 1.00 93.00 80 ALA A O 1
ATOM 669 N N . THR A 1 81 ? 3.137 5.682 9.540 1.00 90.38 81 THR A N 1
ATOM 670 C CA . THR A 1 81 ? 4.194 6.462 10.207 1.00 90.38 81 THR A CA 1
ATOM 671 C C . THR A 1 81 ? 3.694 7.701 10.931 1.00 90.38 81 THR A C 1
ATOM 673 O O . THR A 1 81 ? 4.410 8.263 11.760 1.00 90.38 81 THR A O 1
ATOM 676 N N . SER A 1 82 ? 2.450 8.111 10.686 1.00 90.88 82 SER A N 1
ATOM 677 C CA . SER A 1 82 ? 1.810 9.215 11.398 1.00 90.88 82 SER A CA 1
ATOM 678 C C . SER A 1 82 ? 0.283 9.104 11.402 1.00 90.88 82 SER A C 1
ATOM 680 O O . SER A 1 82 ? -0.284 8.404 10.560 1.00 90.88 82 SER A O 1
ATOM 682 N N . PRO A 1 83 ? -0.420 9.837 12.285 1.00 91.56 83 PRO A N 1
ATOM 683 C CA . PRO A 1 83 ? -1.874 9.953 12.219 1.00 91.56 83 PRO A CA 1
ATOM 684 C C . PRO A 1 83 ? -2.407 10.494 10.895 1.00 91.56 83 PRO A C 1
ATOM 686 O O . PRO A 1 83 ? -3.450 10.041 10.425 1.00 91.56 83 PRO A O 1
ATOM 689 N N . GLN A 1 84 ? -1.678 11.416 10.264 1.00 93.25 84 GLN A N 1
ATOM 690 C CA . GLN A 1 84 ? -2.042 11.902 8.937 1.00 93.25 84 GLN A CA 1
ATOM 691 C C . GLN A 1 84 ? -1.889 10.792 7.887 1.00 93.25 84 GLN A C 1
ATOM 693 O O . GLN A 1 84 ? -2.787 10.597 7.074 1.00 93.25 84 GLN A O 1
ATOM 698 N N . ALA A 1 85 ? -0.822 9.991 7.974 1.00 94.25 85 ALA A N 1
ATOM 699 C CA . ALA A 1 85 ? -0.630 8.842 7.097 1.00 94.25 85 ALA A CA 1
ATOM 700 C C . ALA A 1 85 ? -1.729 7.783 7.263 1.00 94.25 85 ALA A C 1
ATOM 702 O O . ALA A 1 85 ? -2.196 7.249 6.265 1.00 94.25 85 ALA A O 1
ATOM 703 N N . MET A 1 86 ? -2.206 7.517 8.487 1.00 95.12 86 MET A N 1
ATOM 704 C CA . MET A 1 86 ? -3.346 6.612 8.715 1.00 95.12 86 MET A CA 1
ATOM 705 C C . MET A 1 86 ? -4.587 7.063 7.937 1.00 95.12 86 MET A C 1
ATOM 707 O O . MET A 1 86 ? -5.210 6.272 7.225 1.00 95.12 86 MET A O 1
ATOM 711 N N . LYS A 1 87 ? -4.916 8.357 8.023 1.00 95.38 87 LYS A N 1
ATOM 712 C CA . LYS A 1 87 ? -6.030 8.941 7.275 1.00 95.38 87 LYS A CA 1
ATOM 713 C C . LYS A 1 87 ? -5.829 8.792 5.766 1.00 95.38 87 LYS A C 1
ATOM 715 O O . LYS A 1 87 ? -6.708 8.260 5.088 1.00 95.38 87 LYS A O 1
ATOM 720 N N . ASP A 1 88 ? -4.674 9.215 5.261 1.00 95.62 88 ASP A N 1
ATOM 721 C CA . ASP A 1 88 ? -4.367 9.205 3.829 1.00 95.62 88 ASP A CA 1
ATOM 722 C C . ASP A 1 88 ? -4.356 7.774 3.268 1.00 95.62 88 ASP A C 1
ATOM 724 O O . ASP A 1 88 ? -4.872 7.521 2.177 1.00 95.62 88 ASP A O 1
ATOM 728 N N . LEU A 1 89 ? -3.842 6.806 4.034 1.00 96.81 89 LEU A N 1
ATOM 729 C CA . LEU A 1 89 ? -3.881 5.385 3.696 1.00 96.81 89 LEU A CA 1
ATOM 730 C C . LEU A 1 89 ? -5.317 4.858 3.654 1.00 96.81 89 LEU A C 1
ATOM 732 O O . LEU A 1 89 ? -5.670 4.165 2.701 1.00 96.81 89 LEU A O 1
ATOM 736 N N . PHE A 1 90 ? -6.173 5.172 4.629 1.00 96.75 90 PHE A N 1
ATOM 737 C CA . PHE A 1 90 ? -7.552 4.673 4.608 1.00 96.75 90 PHE A CA 1
ATOM 738 C C . PHE A 1 90 ? -8.336 5.258 3.421 1.00 96.75 90 PHE A C 1
ATOM 740 O O . PHE A 1 90 ? -9.024 4.535 2.695 1.00 96.75 90 PHE A O 1
ATOM 747 N N . GLU A 1 91 ? -8.168 6.553 3.153 1.00 96.12 91 GLU A N 1
ATOM 748 C CA . GLU A 1 91 ?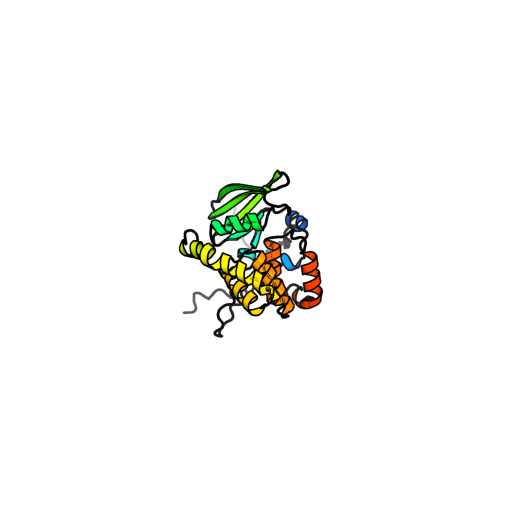 -8.785 7.217 2.003 1.00 96.12 91 GLU A CA 1
ATOM 749 C C . GLU A 1 91 ? -8.279 6.648 0.666 1.00 96.12 91 GLU A C 1
ATOM 751 O O . GLU A 1 91 ? -9.080 6.377 -0.236 1.00 96.12 91 GLU A O 1
ATOM 756 N N . ALA A 1 92 ? -6.969 6.412 0.539 1.00 94.81 92 ALA A N 1
ATOM 757 C CA . ALA A 1 92 ? -6.359 5.891 -0.683 1.00 94.81 92 ALA A CA 1
ATOM 758 C C . ALA A 1 92 ? -6.694 4.417 -0.946 1.00 94.81 92 ALA A C 1
ATOM 760 O O . ALA A 1 92 ? -6.871 4.014 -2.098 1.00 94.81 92 ALA A O 1
ATOM 761 N N . THR A 1 93 ? -6.760 3.602 0.107 1.00 95.25 93 THR A N 1
ATOM 762 C CA . THR A 1 93 ? -6.973 2.152 -0.011 1.00 95.25 93 THR A CA 1
ATOM 763 C C . THR A 1 93 ? -8.443 1.772 -0.089 1.00 95.25 93 THR A C 1
ATOM 765 O O . THR A 1 93 ? -8.756 0.685 -0.575 1.00 95.25 93 THR A O 1
ATOM 768 N N . GLY A 1 94 ? -9.346 2.661 0.332 1.00 95.25 94 GLY A N 1
ATOM 769 C CA . GLY A 1 94 ? -10.779 2.403 0.324 1.00 95.25 94 GLY A CA 1
ATOM 770 C C . GLY A 1 94 ? -11.162 1.286 1.290 1.00 95.25 94 GLY A C 1
ATOM 771 O O . GLY A 1 94 ? -10.449 1.011 2.251 1.00 95.25 94 GLY A O 1
ATOM 772 N N . CYS A 1 95 ? -12.288 0.637 1.024 1.00 95.06 95 CYS A N 1
ATOM 773 C CA . CYS A 1 95 ? -12.801 -0.450 1.843 1.00 95.06 95 CYS A CA 1
ATOM 774 C C . CYS A 1 95 ? -12.256 -1.822 1.427 1.00 95.06 95 CYS A C 1
ATOM 776 O O . CYS A 1 95 ? -11.879 -2.031 0.272 1.00 95.06 95 CYS A O 1
ATOM 778 N N . ILE A 1 96 ? -12.270 -2.788 2.351 1.00 92.88 96 ILE A N 1
ATOM 779 C CA . ILE A 1 96 ? -11.807 -4.164 2.115 1.00 92.88 96 ILE A CA 1
ATOM 780 C C . ILE A 1 96 ? -12.602 -4.883 1.022 1.00 92.88 96 ILE A C 1
ATOM 782 O O . ILE A 1 96 ? -12.077 -5.773 0.360 1.00 92.88 96 ILE A O 1
ATOM 786 N N . ASP A 1 97 ? -13.845 -4.459 0.788 1.00 91.00 97 ASP A N 1
ATOM 787 C CA . ASP A 1 97 ? -14.712 -4.949 -0.285 1.00 91.00 97 ASP A CA 1
ATOM 788 C C . ASP A 1 97 ? -14.437 -4.300 -1.658 1.00 91.00 97 ASP A C 1
ATOM 790 O O . ASP A 1 97 ? -15.136 -4.577 -2.634 1.00 91.00 97 ASP A O 1
ATOM 794 N N . GLY A 1 98 ? -13.403 -3.456 -1.750 1.00 91.00 98 GLY A N 1
ATOM 795 C CA . GLY A 1 98 ? -12.948 -2.803 -2.976 1.00 91.00 98 GLY A CA 1
ATOM 796 C C . GLY A 1 98 ? -13.730 -1.540 -3.333 1.00 91.00 98 GLY A C 1
ATOM 797 O O . GLY A 1 98 ? -13.388 -0.852 -4.299 1.00 91.00 98 GLY A O 1
ATOM 798 N N . SER A 1 99 ? -14.772 -1.202 -2.572 1.00 93.69 99 SER A N 1
ATOM 799 C CA . SER A 1 99 ? -15.477 0.061 -2.743 1.00 93.69 99 SER A CA 1
ATOM 800 C C . SER A 1 99 ? -14.656 1.231 -2.190 1.00 93.69 99 SER A C 1
ATOM 802 O O . SER A 1 99 ? -13.748 1.078 -1.374 1.00 93.69 99 SER A O 1
ATOM 804 N N . ARG A 1 100 ? -14.951 2.448 -2.659 1.00 95.38 100 ARG A N 1
ATOM 805 C CA . ARG A 1 100 ? -14.296 3.647 -2.121 1.00 95.38 100 ARG A CA 1
ATOM 806 C C . ARG A 1 100 ? -14.820 3.949 -0.725 1.00 95.38 100 ARG A C 1
ATOM 808 O O . ARG A 1 100 ? -16.018 3.804 -0.471 1.00 95.38 100 ARG A O 1
ATOM 815 N N . LEU A 1 101 ? -13.941 4.480 0.114 1.00 96.81 101 LEU A N 1
ATOM 816 C CA . LEU A 1 101 ? -14.323 5.074 1.383 1.00 96.81 101 LEU A CA 1
ATOM 817 C C . LEU A 1 101 ? -15.213 6.302 1.123 1.00 96.81 101 LEU A C 1
ATOM 819 O O . LEU A 1 101 ? -14.925 7.127 0.252 1.00 96.81 101 LEU A O 1
ATOM 823 N N . ALA A 1 102 ? -16.333 6.388 1.832 1.00 96.88 102 ALA A N 1
ATOM 824 C CA . ALA A 1 102 ? -17.225 7.544 1.838 1.00 96.88 102 ALA A CA 1
ATOM 825 C C . ALA A 1 102 ? -16.875 8.519 2.971 1.00 96.88 102 ALA A C 1
ATOM 827 O O . ALA A 1 102 ? -17.006 9.726 2.789 1.00 96.88 102 ALA A O 1
ATOM 828 N N . GLY A 1 103 ? -16.404 8.008 4.111 1.00 95.75 103 GLY A N 1
ATOM 829 C CA . GLY A 1 103 ? -15.915 8.823 5.220 1.00 95.75 103 GLY A CA 1
ATOM 830 C C . GLY A 1 103 ? -15.397 7.985 6.386 1.00 95.75 103 GLY A C 1
ATOM 831 O O . GLY A 1 103 ? -15.684 6.792 6.480 1.00 95.75 103 GLY A O 1
ATOM 832 N N . ILE A 1 104 ? -14.648 8.628 7.278 1.00 96.75 104 ILE A N 1
ATOM 833 C CA . ILE A 1 104 ? -14.113 8.040 8.512 1.00 96.75 104 ILE A CA 1
ATOM 834 C C . ILE A 1 104 ? -15.030 8.462 9.661 1.00 96.75 104 ILE A C 1
ATOM 836 O O . ILE A 1 104 ? -15.359 9.641 9.784 1.00 96.75 104 ILE A O 1
ATOM 840 N N . ARG A 1 105 ? -15.480 7.503 10.476 1.00 95.12 105 ARG A N 1
ATOM 841 C CA . ARG A 1 105 ? -16.439 7.749 11.565 1.00 95.12 105 ARG A CA 1
ATOM 842 C C . ARG A 1 105 ? -15.771 7.953 12.913 1.00 95.12 105 ARG A C 1
ATOM 844 O O . ARG A 1 105 ? -16.193 8.814 13.676 1.00 95.12 105 ARG A O 1
ATOM 851 N N . ALA A 1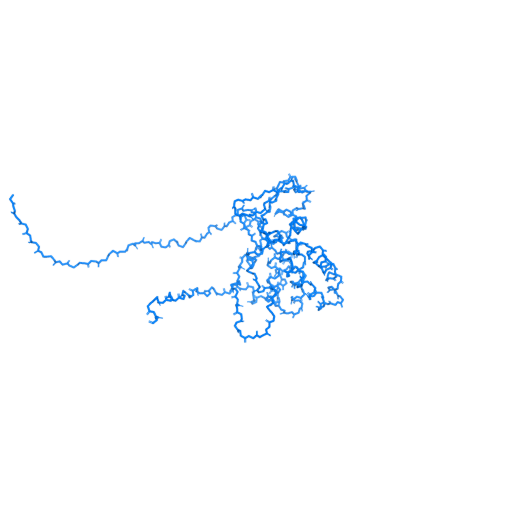 106 ? -14.821 7.085 13.233 1.00 93.31 106 ALA A N 1
ATOM 852 C CA . ALA A 1 106 ? -14.228 6.987 14.555 1.00 93.31 106 ALA A CA 1
ATOM 853 C C . ALA A 1 106 ? -12.908 6.224 14.481 1.00 93.31 106 ALA A C 1
ATOM 855 O O . ALA A 1 106 ? -12.672 5.467 13.538 1.00 93.31 106 ALA A O 1
ATOM 856 N N . ASN A 1 107 ? -12.099 6.368 15.521 1.00 93.69 107 ASN A N 1
ATOM 857 C CA . ASN A 1 107 ? -10.966 5.503 15.785 1.00 93.69 107 ASN A CA 1
ATOM 858 C C . ASN A 1 107 ? -10.967 5.058 17.254 1.00 93.69 107 ASN A C 1
ATOM 860 O O . ASN A 1 107 ? -11.576 5.702 18.113 1.00 93.69 107 ASN A O 1
ATOM 864 N N . ARG A 1 108 ? -10.330 3.922 17.536 1.00 93.06 108 ARG A N 1
ATOM 865 C CA . ARG A 1 108 ? -10.198 3.360 18.881 1.00 93.06 108 ARG A CA 1
ATOM 866 C C . ARG A 1 108 ? -8.833 2.710 19.035 1.00 93.06 108 ARG A C 1
ATOM 868 O O . ARG A 1 108 ? -8.510 1.780 18.304 1.00 93.06 108 ARG A O 1
ATOM 875 N N . ILE A 1 109 ? -8.121 3.103 20.084 1.00 89.56 109 ILE A N 1
ATOM 876 C CA . ILE A 1 109 ? -6.891 2.435 20.506 1.00 89.56 109 ILE A CA 1
ATOM 877 C C . ILE A 1 109 ? -7.247 1.178 21.313 1.00 89.56 109 ILE A C 1
ATOM 879 O O . ILE A 1 109 ? -8.102 1.213 22.205 1.00 89.56 109 ILE A O 1
ATOM 883 N N . THR A 1 110 ? -6.630 0.054 20.964 1.00 86.44 110 THR A N 1
ATOM 884 C CA . THR A 1 110 ? -6.788 -1.236 21.652 1.00 86.44 110 THR A CA 1
ATOM 885 C C . THR A 1 110 ? -5.762 -1.408 22.771 1.00 86.44 110 THR A C 1
ATOM 887 O O . THR A 1 110 ? -4.793 -0.661 22.871 1.00 86.44 110 THR A O 1
ATOM 890 N N . GLU A 1 111 ? -5.941 -2.440 23.598 1.00 83.06 111 GLU A N 1
ATOM 891 C CA . GLU A 1 111 ? -4.984 -2.815 24.652 1.00 83.06 111 GLU A CA 1
ATOM 892 C C . GLU A 1 111 ? -3.603 -3.209 24.102 1.00 83.06 111 GLU A C 1
ATOM 894 O O . GLU A 1 111 ? -2.616 -3.142 24.824 1.00 83.06 111 GLU A O 1
ATOM 899 N N . LYS A 1 112 ? -3.522 -3.586 22.818 1.00 79.81 112 LYS A N 1
ATOM 900 C CA . LYS A 1 112 ? -2.271 -3.900 22.114 1.00 79.81 112 LYS A CA 1
ATOM 901 C C . LYS A 1 112 ? -1.598 -2.665 21.493 1.00 79.81 112 LYS A C 1
ATOM 903 O O . LYS A 1 112 ? -0.722 -2.820 20.650 1.00 79.81 112 LYS A O 1
ATOM 908 N N . GLU A 1 113 ? -2.041 -1.458 21.852 1.00 78.25 113 GLU A N 1
ATOM 909 C CA . GLU A 1 113 ? -1.581 -0.180 21.280 1.00 78.25 113 GLU A CA 1
ATOM 910 C C . GLU A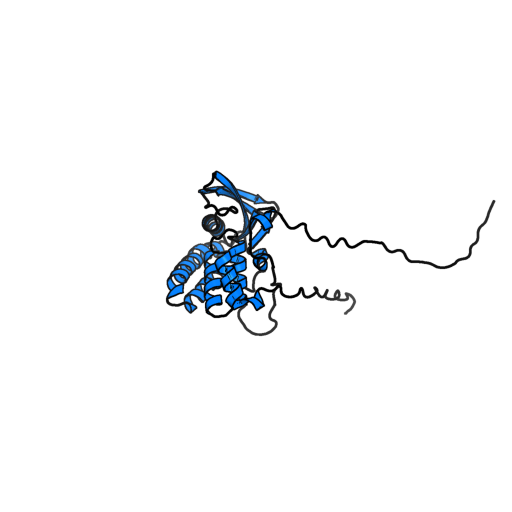 1 113 ? -1.807 -0.053 19.760 1.00 78.25 113 GLU A C 1
ATOM 912 O O . GLU A 1 113 ? -1.138 0.709 19.064 1.00 78.25 113 GLU A O 1
ATOM 917 N N . GLU A 1 114 ? -2.786 -0.787 19.232 1.00 84.44 114 GLU A N 1
ATOM 918 C CA . GLU A 1 114 ? -3.200 -0.697 17.829 1.00 84.44 114 GLU A CA 1
ATOM 919 C C . GLU A 1 114 ? -4.320 0.330 17.687 1.00 84.44 114 GLU A C 1
ATOM 921 O O . GLU A 1 114 ? -5.252 0.326 18.497 1.00 84.44 114 GLU A O 1
ATOM 926 N N . ASP A 1 115 ? -4.267 1.167 16.652 1.00 92.25 115 ASP A N 1
ATOM 927 C CA . ASP A 1 115 ? -5.302 2.161 16.374 1.00 92.25 115 ASP A CA 1
ATOM 928 C C . ASP A 1 115 ? -6.261 1.636 15.301 1.00 92.25 115 ASP A C 1
ATOM 930 O O . ASP A 1 115 ? -5.920 1.518 14.125 1.00 92.25 115 ASP A O 1
ATOM 934 N N . VAL A 1 116 ? -7.474 1.275 15.710 1.00 94.56 116 VAL A N 1
ATOM 935 C CA . VAL A 1 116 ? -8.498 0.729 14.818 1.00 94.56 116 VAL A CA 1
ATOM 936 C C . VAL A 1 116 ? -9.377 1.859 14.320 1.00 94.56 116 VAL A C 1
ATOM 938 O O . VAL A 1 116 ? -10.094 2.486 15.100 1.00 94.56 116 VAL A O 1
ATOM 941 N N . TRP A 1 117 ? -9.352 2.099 13.015 1.00 96.25 117 TRP A N 1
ATOM 942 C CA . TRP A 1 117 ? -10.145 3.132 12.362 1.00 96.25 117 TRP A CA 1
ATOM 943 C C . TRP A 1 117 ? -11.369 2.515 11.696 1.00 96.25 117 TRP A C 1
ATOM 945 O O . TRP A 1 117 ? -11.271 1.497 11.015 1.00 96.25 117 TRP A O 1
ATOM 955 N N . TYR A 1 118 ? -12.519 3.163 11.870 1.00 96.56 118 TYR A N 1
ATOM 956 C CA . TYR A 1 118 ? -13.808 2.730 11.339 1.00 96.56 118 TYR A CA 1
ATOM 957 C C . TYR A 1 118 ? -14.285 3.701 10.264 1.00 96.56 118 TYR A C 1
ATOM 959 O O . TYR A 1 118 ? -14.336 4.918 10.473 1.00 96.56 118 TYR A O 1
ATOM 967 N N . GLY A 1 119 ? -14.666 3.156 9.117 1.00 96.56 119 GLY A N 1
ATOM 968 C CA . GLY A 1 119 ? -15.097 3.895 7.941 1.00 96.56 119 GLY A CA 1
ATOM 969 C C . GLY A 1 119 ? -16.467 3.458 7.440 1.00 96.56 119 GLY A C 1
ATOM 970 O O . GLY A 1 119 ? -16.932 2.359 7.730 1.00 96.56 119 GLY A O 1
ATOM 971 N N . ILE A 1 120 ? -17.112 4.326 6.663 1.00 97.19 120 ILE A N 1
ATOM 972 C CA . ILE A 1 120 ? -18.289 3.980 5.861 1.00 97.19 120 ILE A CA 1
ATOM 973 C C . ILE A 1 120 ? -17.852 3.896 4.409 1.00 97.19 120 ILE A C 1
ATOM 975 O O . ILE A 1 120 ? -17.228 4.815 3.881 1.00 97.19 120 ILE A O 1
ATOM 979 N N . CYS A 1 121 ? -18.228 2.816 3.753 1.00 96.81 121 CYS A N 1
ATOM 980 C CA . CYS A 1 121 ? -18.011 2.560 2.344 1.00 96.81 121 CYS A CA 1
ATOM 981 C C . CYS A 1 121 ? -19.094 3.216 1.486 1.00 96.81 121 CYS A C 1
ATOM 983 O O . CYS A 1 121 ? -20.222 3.430 1.928 1.00 96.81 121 CYS A O 1
ATOM 985 N N . ARG A 1 122 ? -18.808 3.497 0.210 1.00 95.50 122 ARG A N 1
ATOM 986 C CA . ARG A 1 122 ? -19.804 4.094 -0.707 1.00 95.50 122 ARG A CA 1
ATOM 987 C C . ARG A 1 122 ? -21.066 3.255 -0.916 1.00 95.50 122 ARG A C 1
ATOM 989 O O . ARG A 1 122 ? -22.078 3.796 -1.343 1.00 95.50 122 ARG A O 1
ATOM 996 N N . ASN A 1 123 ? -21.012 1.958 -0.639 1.00 94.56 123 ASN A N 1
ATOM 997 C CA . ASN A 1 123 ? -22.175 1.070 -0.671 1.00 94.56 123 ASN A CA 1
ATOM 998 C C . ASN A 1 123 ? -22.971 1.055 0.653 1.00 94.56 123 ASN A C 1
ATOM 1000 O O . ASN A 1 123 ? -23.899 0.263 0.786 1.00 94.56 123 ASN A O 1
ATOM 1004 N N . GLY A 1 124 ? -22.607 1.898 1.626 1.00 94.56 124 GLY A N 1
ATOM 1005 C CA . GLY A 1 124 ? -23.265 2.026 2.927 1.00 94.56 124 GLY A CA 1
ATOM 1006 C C . GLY A 1 124 ? -22.802 1.030 3.991 1.00 94.56 124 GLY A C 1
ATOM 1007 O O . GLY A 1 124 ? -23.246 1.138 5.131 1.00 94.56 124 GLY A O 1
ATOM 1008 N N . LYS A 1 125 ? -21.922 0.077 3.657 1.00 95.56 125 LYS A N 1
ATOM 1009 C CA . LYS A 1 125 ? -21.349 -0.854 4.638 1.00 95.56 125 LYS A CA 1
ATOM 1010 C C . LYS A 1 125 ? -20.281 -0.172 5.484 1.00 95.56 125 LYS A C 1
ATOM 1012 O O . LYS A 1 125 ? -19.668 0.802 5.054 1.00 95.56 125 LYS A O 1
ATOM 1017 N N . GLU A 1 126 ? -20.054 -0.708 6.672 1.00 94.81 126 GLU A N 1
ATOM 1018 C CA . GLU A 1 126 ? -18.932 -0.306 7.512 1.00 94.81 126 GLU A CA 1
ATOM 1019 C C . GLU A 1 126 ? -17.701 -1.148 7.176 1.00 94.81 126 GLU A C 1
ATOM 1021 O O . GLU A 1 126 ? -17.820 -2.327 6.837 1.00 94.81 126 GLU A O 1
ATOM 1026 N N . ASP A 1 127 ? -16.530 -0.529 7.277 1.00 95.81 127 ASP A N 1
ATOM 1027 C CA . ASP A 1 127 ? -15.241 -1.207 7.196 1.00 95.81 127 ASP A CA 1
ATOM 1028 C C . ASP A 1 127 ? -14.342 -0.750 8.342 1.00 95.81 127 ASP A C 1
ATOM 1030 O O . ASP A 1 127 ? -14.520 0.340 8.898 1.00 95.81 127 ASP A O 1
ATOM 1034 N N . ALA A 1 128 ? -13.367 -1.584 8.678 1.00 95.56 128 ALA A N 1
ATOM 1035 C CA . ALA A 1 128 ? -12.351 -1.269 9.659 1.00 95.56 128 ALA A CA 1
ATOM 1036 C C . ALA A 1 128 ? -10.953 -1.521 9.094 1.00 95.56 128 ALA A C 1
ATOM 1038 O O . ALA A 1 128 ? -10.733 -2.363 8.220 1.00 95.56 128 ALA A O 1
ATOM 1039 N N . ILE A 1 129 ? -9.988 -0.790 9.630 1.00 95.88 129 ILE A N 1
ATOM 1040 C CA . ILE A 1 129 ? -8.570 -1.003 9.379 1.00 95.88 129 ILE A CA 1
ATOM 1041 C C . ILE A 1 129 ? -7.820 -0.868 10.699 1.00 95.88 129 ILE A C 1
ATOM 1043 O O . ILE A 1 129 ? -8.085 0.036 11.490 1.00 95.88 129 ILE A O 1
ATOM 1047 N N . ILE A 1 130 ? -6.912 -1.803 10.951 1.00 95.19 130 ILE A N 1
ATOM 1048 C CA . ILE A 1 130 ? -6.038 -1.791 12.117 1.00 95.19 130 ILE A CA 1
ATOM 1049 C C . ILE A 1 130 ? -4.742 -1.116 11.692 1.00 95.19 130 ILE A C 1
ATOM 1051 O O . ILE A 1 130 ? -4.018 -1.636 10.841 1.00 95.19 130 ILE A O 1
ATOM 1055 N N . PHE A 1 131 ? -4.431 0.026 12.288 1.00 94.25 131 PHE A N 1
ATOM 1056 C CA . PHE A 1 131 ? -3.148 0.676 12.106 1.00 94.25 131 PHE A CA 1
ATOM 1057 C C . PHE A 1 131 ? -2.194 0.333 13.243 1.00 94.25 131 PHE A C 1
ATOM 1059 O O . PHE A 1 131 ? -2.524 0.439 14.426 1.00 94.25 131 PHE A O 1
ATOM 1066 N N . ARG A 1 132 ? -0.971 -0.034 12.864 1.00 89.00 132 ARG A N 1
ATOM 1067 C CA . ARG A 1 132 ? 0.178 -0.038 13.765 1.00 89.00 132 ARG A CA 1
ATOM 1068 C C . ARG A 1 132 ? 0.967 1.236 13.506 1.00 89.00 132 ARG A C 1
ATOM 1070 O O . ARG A 1 132 ? 1.374 1.484 12.375 1.00 89.00 132 ARG A O 1
ATOM 1077 N N . LEU A 1 133 ? 1.191 2.037 14.539 1.00 80.31 133 LEU A N 1
ATOM 1078 C CA . LEU A 1 133 ? 2.026 3.228 14.424 1.00 80.31 133 LEU A CA 1
ATOM 1079 C C . LEU A 1 133 ? 3.492 2.843 14.602 1.00 80.31 133 LEU A C 1
ATOM 1081 O O . LEU A 1 133 ? 3.854 2.234 15.605 1.00 80.31 133 LEU A O 1
ATOM 1085 N N . PHE A 1 134 ? 4.328 3.196 13.621 1.00 75.62 134 PHE A N 1
ATOM 1086 C CA . PHE A 1 134 ? 5.752 2.846 13.634 1.00 75.62 134 PHE A CA 1
ATOM 1087 C C . PHE A 1 134 ? 6.468 3.405 14.873 1.00 75.62 134 PHE A C 1
ATOM 1089 O O . PHE A 1 134 ? 7.193 2.682 15.550 1.00 75.62 134 PHE A O 1
ATOM 1096 N N . GLN A 1 135 ? 6.239 4.686 15.188 1.00 76.94 135 GLN A N 1
ATOM 1097 C CA . GLN A 1 135 ? 6.785 5.359 16.370 1.00 76.94 135 GLN A CA 1
ATOM 1098 C C . GLN A 1 135 ? 5.774 6.364 16.929 1.00 76.94 135 GLN A C 1
ATOM 1100 O O . GLN A 1 135 ? 5.708 7.519 16.496 1.00 76.94 135 GLN A O 1
ATOM 1105 N N . MET A 1 136 ? 4.979 5.919 17.903 1.00 74.62 136 MET A N 1
ATOM 1106 C CA . MET A 1 136 ? 3.991 6.762 18.575 1.00 74.62 136 MET A CA 1
ATOM 1107 C C . MET A 1 136 ? 4.630 7.997 19.215 1.00 74.62 136 MET A C 1
ATOM 1109 O O . MET A 1 136 ? 5.599 7.901 19.961 1.00 74.62 136 MET A O 1
ATOM 1113 N N . GLY A 1 137 ? 4.069 9.172 18.924 1.00 79.50 137 GLY A N 1
ATOM 1114 C CA . GLY A 1 137 ? 4.513 10.446 19.500 1.00 79.50 137 GLY A CA 1
ATOM 1115 C C . GLY A 1 137 ? 5.749 11.063 18.836 1.00 79.50 137 GLY A C 1
ATOM 1116 O O . GLY A 1 137 ? 6.185 12.136 19.257 1.00 79.50 137 GLY A O 1
ATOM 1117 N N . ASN A 1 138 ? 6.297 10.455 17.777 1.00 84.75 138 ASN A N 1
ATOM 1118 C CA . ASN A 1 138 ? 7.421 11.028 17.041 1.00 84.75 138 ASN A CA 1
ATOM 1119 C C . ASN A 1 138 ? 6.962 12.174 16.117 1.00 84.75 138 ASN A C 1
ATOM 1121 O O . ASN A 1 138 ? 6.691 11.992 14.930 1.00 84.75 138 ASN A O 1
ATOM 1125 N N . THR A 1 139 ? 6.894 13.387 16.670 1.00 87.75 139 THR A N 1
ATOM 1126 C CA . THR A 1 139 ? 6.456 14.587 15.933 1.00 87.75 139 THR A CA 1
ATOM 1127 C C . THR A 1 139 ? 7.338 14.938 14.732 1.00 87.75 139 THR A C 1
ATOM 1129 O O . THR A 1 139 ? 6.849 15.527 13.765 1.00 87.75 139 THR A O 1
ATOM 1132 N N . ASP A 1 140 ? 8.617 14.556 14.752 1.00 87.81 140 ASP A N 1
ATOM 1133 C CA . ASP A 1 140 ? 9.513 14.773 13.620 1.00 87.81 140 ASP A CA 1
ATOM 1134 C C . ASP A 1 140 ? 9.168 13.840 12.461 1.00 87.81 140 ASP A C 1
ATOM 1136 O O . ASP A 1 140 ? 9.122 14.295 11.319 1.00 87.81 140 ASP A O 1
ATOM 1140 N N . LEU A 1 141 ? 8.842 12.573 12.737 1.00 83.19 141 LEU A N 1
ATOM 1141 C CA . LEU A 1 141 ? 8.366 11.635 11.718 1.00 83.19 141 LEU A CA 1
ATOM 1142 C C . LEU A 1 141 ? 7.058 12.123 11.079 1.00 83.19 141 LEU A C 1
ATOM 1144 O O . LEU A 1 141 ? 6.913 12.082 9.859 1.00 83.19 141 LEU A O 1
ATOM 1148 N N . TYR A 1 142 ? 6.147 12.681 11.880 1.00 88.69 142 TYR A N 1
ATOM 1149 C CA . TYR A 1 142 ? 4.886 13.236 11.373 1.00 88.69 142 TYR A CA 1
ATOM 1150 C C . TYR A 1 142 ? 5.142 14.425 10.442 1.00 88.69 142 TYR A C 1
ATOM 1152 O O . TYR A 1 142 ? 4.584 14.512 9.350 1.00 88.69 142 TYR A O 1
ATOM 1160 N N . ARG A 1 143 ? 6.067 15.312 10.829 1.00 91.44 143 ARG A N 1
ATOM 1161 C CA . ARG A 1 143 ? 6.477 16.442 9.992 1.00 91.44 143 ARG A CA 1
ATOM 1162 C C . ARG A 1 143 ? 7.152 15.980 8.697 1.00 91.44 143 ARG A C 1
ATOM 1164 O O . ARG A 1 143 ? 6.916 16.586 7.654 1.00 91.44 143 ARG A O 1
ATOM 1171 N N . LYS A 1 144 ? 7.983 14.934 8.750 1.00 89.69 144 LYS A N 1
ATOM 1172 C CA . LYS A 1 144 ? 8.627 14.343 7.564 1.00 89.69 144 LYS A CA 1
ATOM 1173 C C . LYS A 1 144 ? 7.605 13.753 6.597 1.00 89.69 144 LYS A C 1
ATOM 1175 O O . LYS A 1 144 ? 7.762 13.909 5.388 1.00 89.69 144 LYS A O 1
ATOM 1180 N N . TYR A 1 145 ? 6.540 13.134 7.100 1.00 89.75 145 TYR A N 1
ATOM 1181 C CA . TYR A 1 145 ? 5.460 12.642 6.247 1.00 89.75 145 TYR A CA 1
ATOM 1182 C C . TYR A 1 145 ? 4.879 13.769 5.376 1.00 89.75 145 TYR A C 1
ATOM 1184 O O . TYR A 1 145 ? 4.907 13.708 4.146 1.00 89.75 145 TYR A O 1
ATOM 1192 N N . GLU A 1 146 ? 4.463 14.864 6.008 1.00 90.81 146 GLU A N 1
ATOM 1193 C CA . GLU A 1 146 ? 3.843 15.991 5.308 1.00 90.81 146 GLU A CA 1
ATOM 1194 C C . GLU A 1 146 ? 4.824 16.758 4.408 1.00 90.81 146 GLU A C 1
ATOM 1196 O O . GLU A 1 146 ? 4.484 17.126 3.283 1.00 90.81 146 GLU A O 1
ATOM 1201 N N . LYS A 1 147 ? 6.043 17.021 4.898 1.00 94.81 147 LYS A N 1
ATOM 1202 C CA . LYS A 1 147 ? 7.007 17.904 4.218 1.00 94.81 147 LYS A CA 1
ATOM 1203 C C . LYS A 1 147 ? 7.903 17.203 3.208 1.00 94.81 147 LYS A C 1
ATOM 1205 O O . LYS A 1 147 ? 8.426 17.873 2.323 1.00 94.81 147 LYS A O 1
ATOM 1210 N N . GLU A 1 148 ? 8.111 15.898 3.349 1.00 93.06 148 GLU A N 1
ATOM 1211 C CA . GLU A 1 148 ? 9.055 15.143 2.520 1.00 93.06 148 GLU A CA 1
ATOM 1212 C C . GLU A 1 148 ? 8.357 14.017 1.760 1.00 93.06 148 GLU A C 1
ATOM 1214 O O . GLU A 1 148 ? 8.510 13.928 0.543 1.00 93.06 148 GLU A O 1
ATOM 1219 N N . THR A 1 149 ? 7.530 13.207 2.431 1.00 92.00 149 THR A N 1
ATOM 1220 C CA . THR A 1 149 ? 6.920 12.014 1.808 1.00 92.00 149 THR A CA 1
ATOM 1221 C C . THR A 1 149 ? 5.920 12.390 0.720 1.00 92.00 149 THR A C 1
ATOM 1223 O O . THR A 1 149 ? 6.036 11.914 -0.411 1.00 92.00 149 THR A O 1
ATOM 1226 N N . LEU A 1 150 ? 4.961 13.275 1.020 1.00 92.56 150 LEU A N 1
ATOM 1227 C CA . LEU A 1 150 ? 3.949 13.683 0.039 1.00 92.56 150 LEU A CA 1
ATOM 1228 C C . LEU A 1 150 ? 4.568 14.388 -1.186 1.00 92.56 150 LEU A C 1
ATOM 1230 O O . LEU A 1 150 ? 4.247 13.994 -2.313 1.00 92.56 150 LEU A O 1
ATOM 1234 N N . PRO A 1 151 ? 5.491 15.365 -1.035 1.00 96.44 151 PRO A N 1
ATOM 1235 C CA . PRO A 1 151 ? 6.155 15.974 -2.187 1.00 96.44 151 PRO A CA 1
ATOM 1236 C C . PRO A 1 151 ? 7.008 14.989 -2.991 1.00 96.44 151 PRO A C 1
ATOM 1238 O O . PRO A 1 151 ? 6.963 15.023 -4.223 1.00 96.44 151 PRO A O 1
ATOM 1241 N N . ALA A 1 152 ? 7.744 14.091 -2.324 1.00 96.69 152 ALA A N 1
ATOM 1242 C CA . ALA A 1 152 ? 8.547 13.076 -3.002 1.00 96.69 152 ALA A CA 1
ATOM 1243 C C . ALA A 1 152 ? 7.670 12.137 -3.840 1.00 96.69 152 ALA A C 1
ATOM 1245 O O . ALA A 1 152 ? 8.008 11.844 -4.988 1.00 96.69 152 ALA A O 1
ATOM 1246 N N . TRP A 1 153 ? 6.510 11.722 -3.318 1.00 97.25 153 TRP A N 1
ATOM 1247 C CA . TRP A 1 153 ? 5.550 10.912 -4.069 1.00 97.25 153 TRP A CA 1
ATOM 1248 C C . TRP A 1 153 ? 4.998 11.651 -5.293 1.00 97.25 153 TRP A C 1
ATOM 1250 O O . TRP A 1 153 ? 4.968 11.108 -6.403 1.00 97.25 153 TRP A O 1
ATOM 1260 N N . GLU A 1 154 ? 4.594 12.906 -5.113 1.00 96.88 154 GLU A N 1
ATOM 1261 C CA . GLU A 1 154 ? 4.083 13.744 -6.194 1.00 96.88 154 GLU A CA 1
ATOM 1262 C C . GLU A 1 154 ? 5.111 13.939 -7.318 1.00 96.88 154 GLU A C 1
ATOM 1264 O O . GLU A 1 154 ? 4.763 13.887 -8.505 1.00 96.88 154 GLU A O 1
ATOM 1269 N N . GLU A 1 155 ? 6.386 14.112 -6.970 1.00 97.81 155 GLU A N 1
ATOM 1270 C CA . GLU A 1 155 ? 7.472 14.200 -7.943 1.00 97.81 155 GLU A CA 1
ATOM 1271 C C . GLU A 1 155 ? 7.771 12.842 -8.604 1.00 97.81 155 GLU A C 1
ATOM 1273 O O . GLU A 1 155 ? 7.865 12.774 -9.835 1.00 97.81 155 GLU A O 1
ATOM 1278 N N . ALA A 1 156 ? 7.836 11.750 -7.834 1.00 97.69 156 ALA A N 1
ATOM 1279 C CA . ALA A 1 156 ? 8.063 10.399 -8.355 1.00 97.69 156 ALA A CA 1
ATOM 1280 C C . ALA A 1 156 ? 7.028 10.030 -9.426 1.00 97.69 156 ALA A C 1
ATOM 1282 O O . ALA A 1 156 ? 7.378 9.571 -10.517 1.00 97.69 156 ALA A O 1
ATOM 1283 N N . ARG A 1 157 ? 5.746 10.305 -9.149 1.00 97.00 157 ARG A N 1
ATOM 1284 C CA . ARG A 1 157 ? 4.634 10.039 -10.069 1.00 97.00 157 ARG A CA 1
ATOM 1285 C C . ARG A 1 157 ? 4.778 10.796 -11.390 1.00 97.00 157 ARG A C 1
ATOM 1287 O O . ARG A 1 157 ? 4.510 10.224 -12.444 1.00 97.00 157 ARG A O 1
ATOM 1294 N N . LYS A 1 158 ? 5.204 12.065 -11.356 1.00 97.50 158 LYS A N 1
ATOM 1295 C CA . LYS A 1 158 ? 5.409 12.888 -12.565 1.00 97.50 158 LYS A CA 1
ATOM 1296 C C . LYS A 1 158 ? 6.586 12.393 -13.403 1.00 97.50 158 LYS A C 1
ATOM 1298 O O . LYS A 1 158 ? 6.533 12.434 -14.630 1.00 97.50 158 LYS A O 1
ATOM 1303 N N . LEU A 1 159 ? 7.646 11.933 -12.744 1.00 97.00 159 LEU A N 1
ATOM 1304 C CA . LEU A 1 159 ? 8.878 11.512 -13.403 1.00 97.00 159 LEU A CA 1
ATOM 1305 C C . LEU A 1 159 ? 8.842 10.075 -13.920 1.00 97.00 159 LEU A C 1
ATOM 1307 O O . LEU A 1 159 ? 9.649 9.747 -14.781 1.00 97.00 159 LEU A O 1
ATOM 1311 N N . ALA A 1 160 ? 7.905 9.240 -13.468 1.00 95.69 160 ALA A N 1
ATOM 1312 C CA . ALA A 1 160 ? 7.837 7.814 -13.797 1.00 95.69 160 ALA A CA 1
ATOM 1313 C C . ALA A 1 160 ? 7.979 7.475 -15.296 1.00 95.69 160 ALA A C 1
ATOM 1315 O O . ALA A 1 160 ? 8.548 6.440 -15.638 1.00 95.69 160 ALA A O 1
ATOM 1316 N N . ALA A 1 161 ? 7.465 8.328 -16.189 1.00 94.75 161 ALA A N 1
ATOM 1317 C CA . ALA A 1 161 ? 7.560 8.130 -17.637 1.00 94.75 161 ALA A CA 1
ATOM 1318 C C . ALA A 1 161 ? 8.831 8.729 -18.269 1.00 94.75 161 ALA A C 1
ATOM 1320 O O . ALA A 1 161 ? 9.335 8.179 -19.243 1.00 94.75 161 ALA A O 1
ATOM 1321 N N . ASN A 1 162 ? 9.345 9.836 -17.722 1.00 96.00 162 ASN A N 1
ATOM 1322 C CA . ASN A 1 162 ? 10.394 10.649 -18.353 1.00 96.00 162 ASN A CA 1
ATOM 1323 C C . ASN A 1 162 ? 11.785 10.427 -17.744 1.00 96.00 162 ASN A C 1
ATOM 1325 O O . ASN A 1 162 ? 12.796 10.614 -18.411 1.00 96.00 162 ASN A O 1
ATOM 1329 N N . ASN A 1 163 ? 11.842 10.075 -16.462 1.00 96.94 163 ASN A N 1
ATOM 1330 C CA . ASN A 1 163 ? 13.067 9.835 -15.711 1.00 96.94 163 ASN A CA 1
ATOM 1331 C C . ASN A 1 163 ? 12.823 8.706 -14.691 1.00 96.94 163 ASN A C 1
ATOM 1333 O O . ASN A 1 163 ? 12.641 8.975 -13.496 1.00 96.94 163 ASN A O 1
ATOM 1337 N N . PRO A 1 164 ? 12.758 7.445 -15.162 1.00 94.62 164 PRO A N 1
ATOM 1338 C CA . PRO A 1 164 ? 12.420 6.303 -14.318 1.00 94.62 164 PRO A CA 1
ATOM 1339 C C . PRO A 1 164 ? 13.418 6.111 -13.172 1.00 94.62 164 PRO A C 1
ATOM 1341 O O . PRO A 1 164 ? 12.993 5.799 -12.067 1.00 94.62 164 PRO A O 1
ATOM 1344 N N . ASP A 1 165 ? 14.708 6.392 -13.372 1.00 93.75 165 ASP A N 1
ATOM 1345 C CA . ASP A 1 165 ? 15.720 6.240 -12.318 1.00 93.75 165 ASP A CA 1
ATOM 1346 C C . ASP A 1 165 ? 15.496 7.217 -11.162 1.00 93.75 165 ASP A C 1
ATOM 1348 O O . ASP A 1 165 ? 15.586 6.847 -9.989 1.00 93.75 165 ASP A O 1
ATOM 1352 N N . LYS A 1 166 ? 15.175 8.483 -11.469 1.00 95.75 166 LYS A N 1
ATOM 1353 C CA . LYS A 1 166 ? 14.825 9.458 -10.429 1.00 95.75 166 LYS A CA 1
ATOM 1354 C C . LYS A 1 166 ? 13.497 9.097 -9.760 1.00 95.75 166 LYS A C 1
ATOM 1356 O O . LYS A 1 166 ? 13.386 9.246 -8.546 1.00 95.75 166 LYS A O 1
ATOM 1361 N N . ALA A 1 167 ? 12.527 8.586 -10.519 1.00 97.50 167 ALA A N 1
ATOM 1362 C CA . ALA A 1 167 ? 11.258 8.118 -9.967 1.00 97.50 167 ALA A CA 1
ATOM 1363 C C . ALA A 1 167 ? 11.442 6.934 -9.004 1.00 97.50 167 ALA A C 1
ATOM 1365 O O . ALA A 1 167 ? 10.824 6.939 -7.945 1.00 97.50 167 ALA A O 1
ATOM 1366 N N . VAL A 1 168 ? 12.321 5.973 -9.320 1.00 96.00 168 VAL A N 1
ATOM 1367 C CA . VAL A 1 168 ? 12.685 4.872 -8.411 1.00 96.00 168 VAL A CA 1
ATOM 1368 C C . VAL A 1 168 ? 13.265 5.422 -7.111 1.00 96.00 168 VAL A C 1
ATOM 1370 O O . VAL A 1 168 ? 12.783 5.060 -6.044 1.00 96.00 168 VAL A O 1
ATOM 1373 N N . ARG A 1 169 ? 14.248 6.333 -7.174 1.00 94.06 169 ARG A N 1
ATOM 1374 C CA . ARG A 1 169 ? 14.867 6.903 -5.961 1.00 94.06 169 ARG A CA 1
ATOM 1375 C C . ARG A 1 169 ? 13.853 7.611 -5.062 1.00 94.06 169 ARG A C 1
ATOM 1377 O O . ARG A 1 169 ? 13.829 7.363 -3.864 1.00 94.06 169 ARG A O 1
ATOM 1384 N N . LEU A 1 170 ? 12.999 8.453 -5.643 1.00 95.62 170 LEU A N 1
ATOM 1385 C CA . LEU A 1 170 ? 11.964 9.164 -4.889 1.00 95.62 170 LEU A CA 1
ATOM 1386 C C . LEU A 1 170 ? 10.904 8.208 -4.333 1.00 95.62 170 LEU A C 1
ATOM 1388 O O . LEU A 1 170 ? 10.476 8.365 -3.197 1.00 95.62 170 LEU A O 1
ATOM 1392 N N . ALA A 1 171 ? 10.493 7.194 -5.097 1.00 96.00 171 ALA A N 1
ATOM 1393 C CA . ALA A 1 171 ? 9.537 6.205 -4.613 1.00 96.00 171 ALA A CA 1
ATOM 1394 C C . ALA A 1 171 ? 10.126 5.324 -3.496 1.00 96.00 171 ALA A C 1
ATOM 1396 O O . ALA A 1 171 ? 9.394 4.983 -2.571 1.00 96.00 171 ALA A O 1
ATOM 1397 N N . ASN A 1 172 ? 11.429 5.016 -3.538 1.00 94.19 172 ASN A N 1
ATOM 1398 C CA . ASN A 1 172 ? 12.141 4.364 -2.435 1.00 94.19 172 ASN A CA 1
ATOM 1399 C C . ASN A 1 172 ? 12.144 5.242 -1.177 1.00 94.19 172 ASN A C 1
ATOM 1401 O O . ASN A 1 172 ? 11.739 4.770 -0.122 1.00 94.19 172 ASN A O 1
ATOM 1405 N N . GLN A 1 173 ? 12.449 6.538 -1.301 1.00 91.94 173 GLN A N 1
ATOM 1406 C CA . GLN A 1 173 ? 12.331 7.484 -0.183 1.00 91.94 173 GLN A CA 1
ATOM 1407 C C . GLN A 1 173 ? 10.900 7.534 0.387 1.00 91.94 173 GLN A C 1
ATOM 1409 O O . GLN A 1 173 ? 10.704 7.626 1.597 1.00 91.94 173 GLN A O 1
ATOM 1414 N N . VAL A 1 174 ? 9.875 7.444 -0.466 1.00 94.81 174 VAL A N 1
ATOM 1415 C CA . VAL A 1 174 ? 8.480 7.403 -0.004 1.00 94.81 174 VAL A CA 1
ATOM 1416 C C . VAL A 1 174 ? 8.210 6.154 0.828 1.00 94.81 174 VAL A C 1
ATOM 1418 O O . VAL A 1 174 ? 7.593 6.273 1.877 1.00 94.81 174 VAL A O 1
ATOM 1421 N N . ILE A 1 175 ? 8.667 4.971 0.406 1.00 93.50 175 ILE A N 1
ATOM 1422 C CA . ILE A 1 175 ? 8.437 3.730 1.167 1.00 93.50 175 ILE A CA 1
ATOM 1423 C C . ILE A 1 175 ? 9.382 3.555 2.366 1.00 93.50 175 ILE A C 1
ATOM 1425 O O . ILE A 1 175 ? 9.107 2.716 3.217 1.00 93.50 175 ILE A O 1
ATOM 1429 N N . GLU A 1 176 ? 10.471 4.324 2.452 1.00 88.25 176 GLU A N 1
ATOM 1430 C CA . GLU A 1 176 ? 11.263 4.485 3.682 1.00 88.25 176 GLU A CA 1
ATOM 1431 C C . GLU A 1 176 ? 10.451 5.202 4.762 1.00 88.25 176 GLU A C 1
ATOM 1433 O O . GLU A 1 176 ? 10.454 4.802 5.923 1.00 88.25 176 GLU A O 1
ATOM 1438 N N . LEU A 1 177 ? 9.757 6.273 4.368 1.00 88.88 177 LEU A N 1
ATOM 1439 C CA . LEU A 1 177 ? 9.012 7.142 5.277 1.00 88.88 177 LEU A CA 1
ATOM 1440 C C . LEU A 1 177 ? 7.556 6.715 5.481 1.00 88.88 177 LEU A C 1
ATOM 1442 O O . LEU A 1 177 ? 6.959 7.078 6.488 1.00 88.88 177 LEU A O 1
ATOM 1446 N N . GLU A 1 178 ? 6.968 5.978 4.544 1.00 93.19 178 GLU A N 1
ATOM 1447 C CA . GLU A 1 178 ? 5.642 5.369 4.649 1.00 93.19 178 GLU A CA 1
ATOM 1448 C C . GLU A 1 178 ? 5.647 3.987 3.972 1.00 93.19 178 GLU A C 1
ATOM 1450 O O . GLU A 1 178 ? 5.298 3.848 2.790 1.00 93.19 178 GLU A O 1
ATOM 1455 N N . PRO A 1 179 ? 6.066 2.933 4.700 1.00 92.69 179 PRO A N 1
ATOM 1456 C CA . PRO A 1 179 ? 6.243 1.601 4.134 1.00 92.69 179 PRO A CA 1
ATOM 1457 C C . PRO A 1 179 ? 4.987 1.005 3.506 1.00 92.69 179 PRO A C 1
ATOM 1459 O O . PRO A 1 179 ? 5.117 0.181 2.593 1.00 92.69 179 PRO A O 1
ATOM 1462 N N . ALA A 1 180 ? 3.789 1.402 3.935 1.00 94.50 180 ALA A N 1
ATOM 1463 C CA . ALA A 1 180 ? 2.545 0.884 3.386 1.00 94.50 180 ALA A CA 1
ATOM 1464 C C . ALA A 1 180 ? 1.997 1.698 2.204 1.00 94.50 180 ALA A C 1
ATOM 1466 O O . ALA A 1 180 ? 0.924 1.372 1.698 1.00 94.50 180 ALA A O 1
ATOM 1467 N N . HIS A 1 181 ? 2.711 2.723 1.720 1.00 96.19 181 HIS A N 1
ATOM 1468 C CA . HIS A 1 181 ? 2.207 3.621 0.681 1.00 96.19 181 HIS A CA 1
ATOM 1469 C C . HIS A 1 181 ? 1.832 2.865 -0.619 1.00 96.19 181 HIS A C 1
ATOM 1471 O O . HIS A 1 181 ? 2.712 2.521 -1.420 1.00 96.19 181 HIS A O 1
ATOM 1477 N N . PRO A 1 182 ? 0.535 2.678 -0.943 1.00 96.44 182 PRO A N 1
ATOM 1478 C CA . PRO A 1 182 ? 0.117 1.725 -1.975 1.00 96.44 182 PRO A CA 1
ATOM 1479 C C . PRO A 1 182 ? 0.581 2.128 -3.376 1.00 96.44 182 PRO A C 1
ATOM 1481 O O . PRO A 1 182 ? 1.044 1.298 -4.157 1.00 96.44 182 PRO A O 1
ATOM 1484 N N . ALA A 1 183 ? 0.488 3.416 -3.710 1.00 97.25 183 ALA A N 1
ATOM 1485 C CA . ALA A 1 183 ? 0.820 3.877 -5.052 1.00 97.25 183 ALA A CA 1
ATOM 1486 C C . ALA A 1 183 ? 2.338 3.886 -5.332 1.00 97.25 183 ALA A C 1
ATOM 1488 O O . ALA A 1 183 ? 2.743 3.515 -6.434 1.00 97.25 183 ALA A O 1
ATOM 1489 N N . ALA A 1 184 ? 3.175 4.218 -4.342 1.00 97.06 184 ALA A N 1
ATOM 1490 C CA . ALA A 1 184 ? 4.630 4.101 -4.430 1.00 97.06 184 ALA A CA 1
ATOM 1491 C C . ALA A 1 184 ? 5.071 2.638 -4.562 1.00 97.06 184 ALA A C 1
ATOM 1493 O O . ALA A 1 184 ? 5.846 2.322 -5.463 1.00 97.06 184 ALA A O 1
ATOM 1494 N N . ARG A 1 185 ? 4.492 1.727 -3.763 1.00 97.25 185 ARG A N 1
ATOM 1495 C CA . ARG A 1 185 ? 4.697 0.275 -3.903 1.00 97.25 185 ARG A CA 1
ATOM 1496 C C . ARG A 1 185 ? 4.358 -0.203 -5.313 1.00 97.25 185 ARG A C 1
ATOM 1498 O O . ARG A 1 185 ? 5.181 -0.820 -5.980 1.00 97.25 185 ARG A O 1
ATOM 1505 N N . LYS A 1 186 ? 3.185 0.155 -5.832 1.00 98.44 186 LYS A N 1
ATOM 1506 C CA . LYS A 1 186 ? 2.800 -0.181 -7.208 1.00 98.44 186 LYS A CA 1
ATOM 1507 C C . LYS A 1 186 ? 3.783 0.370 -8.246 1.00 98.44 186 LYS A C 1
ATOM 1509 O O . LYS A 1 186 ? 4.138 -0.345 -9.182 1.00 98.44 186 LYS A O 1
ATOM 1514 N N . LEU A 1 187 ? 4.216 1.623 -8.093 1.00 98.31 187 LEU A N 1
ATOM 1515 C CA . LEU A 1 187 ? 5.161 2.262 -9.008 1.00 98.31 187 LEU A CA 1
ATOM 1516 C C . LEU A 1 187 ? 6.516 1.542 -9.009 1.00 98.31 187 LEU A C 1
ATOM 1518 O O . LEU A 1 187 ? 7.027 1.227 -10.081 1.00 98.31 187 LEU A O 1
ATOM 1522 N N . LEU A 1 188 ? 7.069 1.228 -7.836 1.00 97.81 188 LEU A N 1
ATOM 1523 C CA . LEU A 1 188 ? 8.306 0.452 -7.712 1.00 97.81 188 LEU A CA 1
ATOM 1524 C C . LEU A 1 188 ? 8.154 -0.942 -8.318 1.00 97.81 188 LEU A C 1
ATOM 1526 O O . LEU A 1 188 ? 8.997 -1.357 -9.108 1.00 97.81 188 LEU A O 1
ATOM 1530 N N . GLY A 1 189 ? 7.032 -1.620 -8.050 1.00 97.19 189 GLY A N 1
ATOM 1531 C CA . GLY A 1 189 ? 6.683 -2.891 -8.686 1.00 97.19 189 GLY A CA 1
ATOM 1532 C C . GLY A 1 189 ? 6.779 -2.820 -10.213 1.00 97.19 189 GLY A C 1
ATOM 1533 O O . GLY A 1 189 ? 7.430 -3.659 -10.841 1.00 97.19 189 GLY A O 1
ATOM 1534 N N . GLN A 1 190 ? 6.195 -1.776 -10.810 1.00 98.31 190 GLN A N 1
ATOM 1535 C CA . GLN A 1 190 ? 6.224 -1.522 -12.254 1.00 98.31 190 GLN A CA 1
ATOM 1536 C C . GLN A 1 190 ? 7.623 -1.189 -12.783 1.00 98.31 190 GLN A C 1
ATOM 1538 O O . GLN A 1 190 ? 8.023 -1.721 -13.820 1.00 98.31 190 GLN A O 1
ATOM 1543 N N . LEU A 1 191 ? 8.353 -0.293 -12.115 1.00 96.88 191 LEU A N 1
ATOM 1544 C CA . LEU A 1 191 ? 9.671 0.167 -12.561 1.00 96.88 191 LEU A CA 1
ATOM 1545 C C . LEU A 1 191 ? 10.718 -0.946 -12.443 1.00 96.88 191 LEU A C 1
ATOM 1547 O O . LEU A 1 191 ? 11.453 -1.185 -13.399 1.00 96.88 191 LEU A O 1
ATOM 1551 N N . TYR A 1 192 ? 10.716 -1.703 -11.347 1.00 96.06 192 TYR A N 1
ATOM 1552 C CA . TYR A 1 192 ? 11.590 -2.863 -11.188 1.00 96.06 192 TYR A CA 1
ATOM 1553 C C . TYR A 1 192 ? 11.275 -3.976 -12.178 1.00 96.06 192 TYR A C 1
ATOM 1555 O O . TYR A 1 192 ? 12.201 -4.549 -12.746 1.00 96.06 192 TYR A O 1
ATOM 1563 N N . LEU A 1 193 ? 9.995 -4.231 -12.476 1.00 96.56 193 LEU A N 1
ATOM 1564 C CA . LEU A 1 193 ? 9.630 -5.197 -13.513 1.00 96.56 193 LEU A CA 1
ATOM 1565 C C . LEU A 1 193 ? 10.163 -4.790 -14.890 1.00 96.56 193 LEU A C 1
ATOM 1567 O O . LEU A 1 193 ? 10.619 -5.635 -15.658 1.00 96.56 193 LEU A O 1
ATOM 1571 N N . LYS A 1 194 ? 10.097 -3.494 -15.222 1.00 95.88 194 LYS A N 1
ATOM 1572 C CA . LYS A 1 194 ? 10.659 -2.960 -16.473 1.00 95.88 194 LYS A CA 1
ATOM 1573 C C . LYS A 1 194 ? 12.182 -3.080 -16.511 1.00 95.88 194 LYS A C 1
ATOM 1575 O O . LYS A 1 194 ? 12.717 -3.381 -17.571 1.00 95.88 194 LYS A O 1
ATOM 1580 N N . GLY A 1 195 ? 12.849 -2.879 -15.375 1.00 93.69 195 GLY A N 1
ATOM 1581 C CA . GLY A 1 195 ? 14.297 -3.038 -15.223 1.00 93.69 195 GLY A CA 1
ATOM 1582 C C . GLY A 1 195 ? 14.778 -4.486 -15.065 1.00 93.69 195 GLY A C 1
ATOM 1583 O O . GLY A 1 195 ? 15.973 -4.701 -14.910 1.00 93.69 195 GLY A O 1
ATOM 1584 N N . GLY A 1 196 ? 13.879 -5.479 -15.073 1.00 92.94 196 GLY A N 1
ATOM 1585 C CA . GLY A 1 196 ? 14.225 -6.897 -14.902 1.00 92.94 196 GLY A CA 1
ATOM 1586 C C . GLY A 1 196 ? 14.525 -7.325 -13.458 1.00 92.94 196 GLY A C 1
ATOM 1587 O O . GLY A 1 196 ? 14.902 -8.472 -13.224 1.00 92.94 196 GLY A O 1
ATOM 1588 N N . TYR A 1 197 ? 14.328 -6.449 -12.468 1.00 92.75 197 TYR A N 1
ATOM 1589 C CA . TYR A 1 197 ? 14.534 -6.774 -11.057 1.00 92.75 197 TYR A CA 1
ATOM 1590 C C . TYR A 1 197 ? 13.303 -7.478 -10.461 1.00 92.75 197 TYR A C 1
ATOM 1592 O O . TYR A 1 197 ? 12.469 -6.884 -9.774 1.00 92.75 197 TYR A O 1
ATOM 1600 N N . CYS A 1 198 ? 13.180 -8.779 -10.740 1.00 91.56 198 CYS A N 1
ATOM 1601 C CA . CYS A 1 198 ? 12.010 -9.580 -10.371 1.00 91.56 198 CYS A CA 1
ATOM 1602 C C . CYS A 1 198 ? 11.737 -9.640 -8.863 1.00 91.56 198 CYS A C 1
ATOM 1604 O O . CYS A 1 198 ? 10.588 -9.495 -8.454 1.00 91.56 198 CYS A O 1
ATOM 1606 N N . ARG A 1 199 ? 12.769 -9.801 -8.024 1.00 89.81 199 ARG A N 1
ATOM 1607 C CA . ARG A 1 199 ? 12.595 -9.901 -6.563 1.00 89.81 199 ARG A CA 1
ATOM 1608 C C . ARG A 1 199 ? 11.962 -8.645 -5.966 1.00 89.81 199 ARG A C 1
ATOM 1610 O O . ARG A 1 199 ? 10.930 -8.743 -5.305 1.00 89.81 199 ARG A O 1
ATOM 1617 N N . GLY A 1 200 ? 12.525 -7.472 -6.261 1.00 89.88 200 GLY A N 1
ATOM 1618 C CA . GLY A 1 200 ? 11.961 -6.200 -5.802 1.00 89.88 200 GLY A CA 1
ATOM 1619 C C . GLY A 1 200 ? 10.588 -5.926 -6.402 1.00 89.88 200 GLY A C 1
ATOM 1620 O O . GLY A 1 200 ? 9.705 -5.417 -5.713 1.00 89.88 200 GLY A O 1
ATOM 1621 N N . SER A 1 201 ? 10.366 -6.301 -7.667 1.00 94.50 201 SER A N 1
ATOM 1622 C CA . SER A 1 201 ? 9.053 -6.151 -8.297 1.00 94.50 201 SER A CA 1
ATOM 1623 C C . SER A 1 201 ? 7.970 -6.954 -7.572 1.00 94.50 201 SER A C 1
ATOM 1625 O O . SER A 1 201 ? 6.948 -6.388 -7.178 1.00 94.50 201 SER A O 1
ATOM 1627 N N . ILE A 1 202 ? 8.218 -8.248 -7.338 1.00 93.88 202 ILE A N 1
ATOM 1628 C CA . ILE A 1 202 ? 7.288 -9.150 -6.652 1.00 93.88 202 ILE A CA 1
ATOM 1629 C C . ILE A 1 202 ? 7.009 -8.643 -5.236 1.00 93.88 202 ILE A C 1
ATOM 1631 O O . ILE A 1 202 ? 5.845 -8.503 -4.875 1.00 93.88 202 ILE A O 1
ATOM 1635 N N . ARG A 1 203 ? 8.044 -8.289 -4.461 1.00 92.00 203 ARG A N 1
ATOM 1636 C CA . ARG A 1 203 ? 7.888 -7.741 -3.101 1.00 92.00 203 ARG A CA 1
ATOM 1637 C C . ARG A 1 203 ? 6.995 -6.500 -3.076 1.00 92.00 203 ARG A C 1
ATOM 1639 O O . ARG A 1 203 ? 6.059 -6.404 -2.284 1.00 92.00 203 ARG A O 1
ATOM 1646 N N . ASN A 1 204 ? 7.251 -5.539 -3.961 1.00 94.94 204 ASN A N 1
ATOM 1647 C CA . ASN A 1 204 ? 6.481 -4.299 -3.980 1.00 94.94 204 ASN A CA 1
ATOM 1648 C C . ASN A 1 204 ? 5.038 -4.506 -4.446 1.00 94.94 204 ASN A C 1
ATOM 1650 O O . ASN A 1 204 ? 4.121 -3.921 -3.867 1.00 94.94 204 ASN A O 1
ATOM 1654 N N . TYR A 1 205 ? 4.805 -5.372 -5.434 1.00 97.06 205 TYR A N 1
ATOM 1655 C CA . TYR A 1 205 ? 3.442 -5.735 -5.805 1.00 97.06 205 TYR A CA 1
ATOM 1656 C C . TYR A 1 205 ? 2.733 -6.560 -4.728 1.00 97.06 205 TYR A C 1
ATOM 1658 O O . TYR A 1 205 ? 1.521 -6.420 -4.578 1.00 97.06 205 TYR A O 1
ATOM 1666 N N . ARG A 1 206 ? 3.463 -7.369 -3.952 1.00 94.88 206 ARG A N 1
ATOM 1667 C CA . ARG A 1 206 ? 2.907 -8.154 -2.843 1.00 94.88 206 ARG A CA 1
ATOM 1668 C C . ARG A 1 206 ? 2.339 -7.218 -1.795 1.00 94.88 206 ARG A C 1
ATOM 1670 O O . ARG A 1 206 ? 1.151 -7.284 -1.499 1.00 94.88 206 ARG A O 1
ATOM 1677 N N . LEU A 1 207 ? 3.153 -6.278 -1.325 1.00 95.00 207 LEU A N 1
ATOM 1678 C CA . LEU A 1 207 ? 2.723 -5.252 -0.378 1.00 95.00 207 LEU A CA 1
ATOM 1679 C C . LEU A 1 207 ? 1.589 -4.389 -0.944 1.00 95.00 207 LEU A C 1
ATOM 1681 O O . LEU A 1 207 ? 0.602 -4.161 -0.252 1.00 95.00 207 LEU A O 1
ATOM 1685 N N . TYR A 1 208 ? 1.665 -3.983 -2.216 1.00 97.38 208 TYR A N 1
ATOM 1686 C CA . TYR A 1 208 ? 0.568 -3.266 -2.874 1.00 97.38 208 TYR A CA 1
ATOM 1687 C C . TYR A 1 208 ? -0.759 -4.035 -2.804 1.00 97.38 208 TYR A C 1
ATOM 1689 O O . TYR A 1 208 ? -1.778 -3.452 -2.443 1.00 97.38 208 TYR A O 1
ATOM 1697 N N . LEU A 1 209 ? -0.756 -5.336 -3.112 1.00 96.44 209 LEU A N 1
ATOM 1698 C CA . LEU A 1 209 ? -1.960 -6.169 -3.099 1.00 96.44 209 LEU A CA 1
ATOM 1699 C C . LEU A 1 209 ? -2.390 -6.597 -1.689 1.00 96.44 209 LEU A C 1
ATOM 1701 O O . LEU A 1 209 ? -3.559 -6.893 -1.488 1.00 96.44 209 LEU A O 1
ATOM 1705 N N . ARG A 1 210 ? -1.512 -6.578 -0.686 1.00 94.75 210 ARG A N 1
ATOM 1706 C CA . ARG A 1 210 ? -1.928 -6.736 0.720 1.00 94.75 210 ARG A CA 1
ATOM 1707 C C . ARG A 1 210 ? -2.639 -5.487 1.241 1.00 94.75 210 ARG A C 1
ATOM 1709 O O . ARG A 1 210 ? -3.641 -5.586 1.941 1.00 94.75 210 ARG A O 1
ATOM 1716 N N . VAL A 1 211 ? -2.172 -4.311 0.828 1.00 95.56 211 VAL A N 1
ATOM 1717 C CA . VAL A 1 211 ? -2.787 -3.019 1.159 1.00 95.56 211 VAL A CA 1
ATOM 1718 C C . VAL A 1 211 ? -4.090 -2.792 0.361 1.00 95.56 211 VAL A C 1
ATOM 1720 O O . VAL A 1 211 ? -5.084 -2.297 0.900 1.00 95.56 211 VAL A O 1
ATOM 1723 N N . MET A 1 212 ? -4.117 -3.197 -0.916 1.00 96.12 212 MET A N 1
ATOM 1724 C CA . MET A 1 212 ? -5.253 -3.065 -1.843 1.00 96.12 212 MET A CA 1
ATOM 1725 C C . MET A 1 212 ? -5.641 -4.411 -2.496 1.00 96.12 212 MET A C 1
ATOM 1727 O O . MET A 1 212 ? -5.447 -4.599 -3.701 1.00 96.12 212 MET A O 1
ATOM 1731 N N . PRO A 1 213 ? -6.241 -5.355 -1.749 1.00 94.50 213 PRO A N 1
ATOM 1732 C CA . PRO A 1 213 ? -6.460 -6.727 -2.230 1.00 94.50 213 PRO A CA 1
ATOM 1733 C C . PRO A 1 213 ? -7.460 -6.880 -3.375 1.00 94.50 213 PRO A C 1
ATOM 1735 O O . PRO A 1 213 ? -7.401 -7.832 -4.159 1.00 94.50 213 PRO A O 1
ATOM 1738 N N . LEU A 1 214 ? -8.366 -5.917 -3.518 1.00 94.44 214 LEU A N 1
ATOM 1739 C CA . LEU A 1 214 ? -9.348 -5.877 -4.599 1.00 94.44 214 LEU A CA 1
ATOM 1740 C C . LEU A 1 214 ? -9.002 -4.832 -5.667 1.00 94.44 214 LEU A C 1
ATOM 1742 O O . LEU A 1 214 ? -9.877 -4.379 -6.403 1.00 94.44 214 LEU A O 1
ATOM 1746 N N . ALA A 1 215 ? -7.719 -4.472 -5.793 1.00 94.56 215 ALA A N 1
ATOM 1747 C CA . ALA A 1 215 ? -7.236 -3.662 -6.904 1.00 94.56 215 ALA A CA 1
ATOM 1748 C C . ALA A 1 215 ? -7.604 -4.306 -8.255 1.00 94.56 215 ALA A C 1
ATOM 1750 O O . ALA A 1 215 ? -7.309 -5.476 -8.513 1.00 94.56 215 ALA A O 1
ATOM 1751 N N . GLY A 1 216 ? -8.239 -3.526 -9.136 1.00 94.19 216 GLY A N 1
ATOM 1752 C CA . GLY A 1 216 ? -8.771 -4.023 -10.411 1.00 94.19 216 GLY A CA 1
ATOM 1753 C C . GLY A 1 216 ? -7.713 -4.541 -11.390 1.00 94.19 216 GLY A C 1
ATOM 1754 O O . GLY A 1 216 ? -8.044 -5.267 -12.321 1.00 94.19 216 GLY A O 1
ATOM 1755 N N . ASP A 1 217 ? -6.440 -4.206 -11.186 1.00 95.56 217 ASP A N 1
ATOM 1756 C CA . ASP A 1 217 ? -5.327 -4.638 -12.028 1.00 95.56 217 ASP A CA 1
ATOM 1757 C C . ASP A 1 217 ? -4.506 -5.799 -11.448 1.00 95.56 217 ASP A C 1
ATOM 1759 O O . ASP A 1 217 ? -3.482 -6.157 -12.029 1.00 95.56 217 ASP A O 1
ATOM 1763 N N . LYS A 1 218 ? -4.957 -6.444 -10.362 1.00 95.94 218 LYS A N 1
ATOM 1764 C CA . LYS A 1 218 ? -4.227 -7.557 -9.725 1.00 95.94 218 LYS A CA 1
ATOM 1765 C C . LYS A 1 218 ? -3.898 -8.715 -10.671 1.00 95.94 218 LYS A C 1
ATOM 1767 O O . LYS A 1 218 ? -2.785 -9.231 -10.635 1.00 95.94 218 LYS A O 1
ATOM 1772 N N . TRP A 1 219 ? -4.823 -9.092 -11.556 1.00 97.31 219 TRP A N 1
ATOM 1773 C CA . TRP A 1 219 ? -4.601 -10.192 -12.503 1.00 97.31 219 TRP A CA 1
ATOM 1774 C C . TRP A 1 219 ? -3.680 -9.787 -13.648 1.00 97.31 219 TRP A C 1
ATOM 1776 O O . TRP A 1 219 ? -2.799 -10.550 -14.018 1.00 97.31 219 TRP A O 1
ATOM 1786 N N . LYS A 1 220 ? -3.768 -8.531 -14.100 1.00 98.19 220 LYS A N 1
ATOM 1787 C CA . LYS A 1 220 ? -2.791 -7.974 -15.040 1.00 98.19 220 LYS A CA 1
ATOM 1788 C C . LYS A 1 220 ? -1.380 -7.990 -14.445 1.00 98.19 220 LYS A C 1
ATOM 1790 O O . LYS A 1 220 ? -0.434 -8.325 -15.147 1.00 98.19 220 LYS A O 1
ATOM 1795 N N . ILE A 1 221 ? -1.238 -7.635 -13.166 1.00 97.94 221 ILE A N 1
ATOM 1796 C CA . ILE A 1 221 ? 0.041 -7.715 -12.448 1.00 97.94 221 ILE A CA 1
ATOM 1797 C C . ILE A 1 221 ? 0.518 -9.171 -12.377 1.00 97.94 221 ILE A C 1
ATOM 1799 O O . ILE A 1 221 ? 1.670 -9.442 -12.704 1.00 97.94 221 ILE A O 1
ATOM 1803 N N . HIS A 1 222 ? -0.358 -10.106 -11.994 1.00 96.69 222 HIS A N 1
ATOM 1804 C CA . HIS A 1 222 ? -0.025 -11.530 -11.930 1.00 96.69 222 HIS A CA 1
ATOM 1805 C C . HIS A 1 222 ? 0.473 -12.071 -13.275 1.00 96.69 222 HIS A C 1
ATOM 1807 O O . HIS A 1 222 ? 1.536 -12.685 -13.315 1.00 96.69 222 HIS A O 1
ATOM 1813 N N . ASP A 1 223 ? -0.241 -11.795 -14.365 1.00 97.56 223 ASP A N 1
ATOM 1814 C CA . ASP A 1 223 ? 0.119 -12.274 -15.701 1.00 97.56 223 ASP A CA 1
ATOM 1815 C C . ASP A 1 223 ? 1.478 -11.715 -16.142 1.00 97.56 223 ASP A C 1
ATOM 1817 O O . ASP A 1 223 ? 2.340 -12.461 -16.606 1.00 97.56 223 ASP A O 1
ATOM 1821 N N . GLN A 1 224 ? 1.719 -10.421 -15.905 1.00 97.56 224 GLN A N 1
ATOM 1822 C CA . GLN A 1 224 ? 2.999 -9.773 -16.201 1.00 97.56 224 GLN A CA 1
ATOM 1823 C C . GLN A 1 224 ? 4.165 -10.357 -15.391 1.00 97.56 224 GLN A C 1
ATOM 1825 O O . GLN A 1 224 ? 5.264 -10.530 -15.924 1.00 97.56 224 GLN A O 1
ATOM 1830 N N . LEU A 1 225 ? 3.947 -10.654 -14.107 1.00 96.69 225 LEU A N 1
ATOM 1831 C CA . LEU A 1 225 ? 4.949 -11.302 -13.262 1.00 96.69 225 LEU A CA 1
ATOM 1832 C C . LEU A 1 225 ? 5.183 -12.751 -13.687 1.00 96.69 225 LEU A C 1
ATOM 1834 O O . LEU A 1 225 ? 6.322 -13.200 -13.689 1.00 96.69 225 LEU A O 1
ATOM 1838 N N . LYS A 1 226 ? 4.141 -13.483 -14.081 1.00 95.62 226 LYS A N 1
ATOM 1839 C CA . LYS A 1 226 ? 4.269 -14.864 -14.552 1.00 95.62 226 LYS A CA 1
ATOM 1840 C C . LYS A 1 226 ? 5.069 -14.943 -15.848 1.00 95.62 226 LYS A C 1
ATOM 1842 O O . LYS A 1 226 ? 5.935 -15.802 -15.970 1.00 95.62 226 LYS A O 1
ATOM 1847 N N . GLU A 1 227 ? 4.815 -14.024 -16.774 1.00 96.31 227 GLU A N 1
ATOM 1848 C CA . GLU A 1 227 ? 5.523 -13.933 -18.051 1.00 96.31 227 GLU A CA 1
ATOM 1849 C C . GLU A 1 227 ? 7.011 -13.598 -17.864 1.00 96.31 227 GLU A C 1
ATOM 1851 O O . GLU A 1 227 ? 7.872 -14.248 -18.450 1.00 96.31 227 GLU A O 1
ATOM 1856 N N . LYS A 1 228 ? 7.327 -12.595 -17.035 1.00 96.00 228 LYS A N 1
ATOM 1857 C CA . LYS A 1 228 ? 8.695 -12.054 -16.924 1.00 96.00 228 LYS A CA 1
ATOM 1858 C C . LYS A 1 228 ? 9.522 -12.637 -15.783 1.00 96.00 228 LYS A C 1
ATOM 1860 O O . LYS A 1 228 ? 10.746 -12.611 -15.839 1.00 96.00 228 LYS A O 1
ATOM 1865 N N . CYS A 1 229 ? 8.858 -13.111 -14.737 1.00 94.25 229 CYS A N 1
ATOM 1866 C CA . CYS A 1 229 ? 9.450 -13.477 -13.454 1.00 94.25 229 CYS A CA 1
ATOM 1867 C C . CYS A 1 229 ? 8.938 -14.828 -12.933 1.00 94.25 229 CYS A C 1
ATOM 1869 O O . CYS A 1 229 ? 9.065 -15.091 -11.740 1.00 94.25 229 CYS A O 1
ATOM 1871 N N . GLY A 1 230 ? 8.366 -15.689 -13.786 1.00 90.31 230 GLY A N 1
ATOM 1872 C CA . GLY A 1 230 ? 7.700 -16.931 -13.371 1.00 90.31 230 GLY A CA 1
ATOM 1873 C C . GLY A 1 230 ? 8.541 -17.854 -12.478 1.00 90.31 230 GLY A C 1
ATOM 1874 O O . GLY A 1 230 ? 8.000 -18.477 -11.569 1.00 90.31 230 GLY A O 1
ATOM 1875 N N . GLU A 1 231 ? 9.863 -17.884 -12.660 1.00 86.44 231 GLU A N 1
ATOM 1876 C CA . GLU A 1 231 ? 10.782 -18.643 -11.797 1.00 86.44 231 GLU A CA 1
ATOM 1877 C C . GLU A 1 231 ? 10.842 -18.115 -10.352 1.00 86.44 231 GLU A C 1
ATOM 1879 O O . GLU A 1 231 ? 11.023 -18.895 -9.424 1.00 86.44 231 GLU A O 1
ATOM 1884 N N . PHE A 1 232 ? 10.636 -16.811 -10.149 1.00 83.81 232 PHE A N 1
ATOM 1885 C CA . PHE A 1 232 ? 10.655 -16.155 -8.837 1.00 83.81 232 PHE A CA 1
ATOM 1886 C C . PHE A 1 232 ? 9.289 -16.146 -8.135 1.00 83.81 232 PHE A C 1
ATOM 1888 O O . PHE A 1 232 ? 9.215 -15.759 -6.972 1.00 83.81 232 PHE A O 1
ATOM 1895 N N . LEU A 1 233 ? 8.210 -16.516 -8.836 1.00 83.06 233 LEU A N 1
ATOM 1896 C CA . LEU A 1 233 ? 6.869 -16.637 -8.249 1.00 83.06 233 LEU A CA 1
ATOM 1897 C C . LEU A 1 233 ? 6.650 -17.965 -7.523 1.00 83.06 233 LEU A C 1
ATOM 1899 O O . LEU A 1 233 ? 5.672 -18.091 -6.796 1.00 83.06 233 LEU A O 1
ATOM 1903 N N . LYS A 1 234 ? 7.516 -18.955 -7.748 1.00 73.00 234 LYS A N 1
ATOM 1904 C CA . LYS A 1 234 ? 7.476 -20.224 -7.021 1.00 73.00 234 LYS A CA 1
ATOM 1905 C C . LYS A 1 234 ? 7.883 -19.953 -5.571 1.00 73.00 234 LYS A C 1
ATOM 1907 O O . LYS A 1 234 ? 8.870 -19.249 -5.353 1.00 73.00 234 LYS A O 1
ATOM 1912 N N . ALA A 1 235 ? 7.160 -20.528 -4.611 1.00 62.66 235 ALA A N 1
ATOM 1913 C CA . ALA A 1 235 ? 7.547 -20.476 -3.207 1.00 62.66 235 ALA A CA 1
ATOM 1914 C C . ALA A 1 235 ? 9.016 -20.901 -3.057 1.00 62.66 235 ALA A C 1
ATOM 1916 O O . ALA A 1 235 ? 9.417 -21.952 -3.575 1.00 62.66 235 ALA A O 1
ATOM 1917 N N . GLU A 1 236 ? 9.834 -20.089 -2.375 1.00 56.09 236 GLU A N 1
ATOM 1918 C CA . GLU A 1 236 ? 11.163 -20.563 -1.990 1.00 56.09 236 GLU A CA 1
ATOM 1919 C C . GLU A 1 236 ? 10.950 -21.762 -1.049 1.00 56.09 236 GLU A C 1
ATOM 1921 O O . GLU A 1 236 ? 10.114 -21.678 -0.145 1.00 56.09 236 GLU A O 1
ATOM 1926 N N . PRO A 1 237 ? 11.636 -22.901 -1.257 1.00 50.56 237 PRO A N 1
ATOM 1927 C CA . PRO A 1 237 ? 11.467 -24.054 -0.383 1.00 50.56 237 PRO A CA 1
ATOM 1928 C C . PRO A 1 237 ? 11.737 -23.616 1.056 1.00 50.56 237 PRO A C 1
ATOM 1930 O O . PRO A 1 237 ? 12.766 -22.983 1.313 1.00 50.56 237 PRO A O 1
ATOM 1933 N N . SER A 1 238 ? 10.814 -23.926 1.976 1.00 48.06 238 SER A N 1
ATOM 1934 C CA . SER A 1 238 ? 10.962 -23.576 3.388 1.00 48.06 238 SER A CA 1
ATOM 1935 C C . SER A 1 238 ? 12.273 -24.171 3.885 1.00 48.06 238 SER A C 1
ATOM 1937 O O . SER A 1 238 ? 12.383 -25.386 4.059 1.00 48.06 238 SER A O 1
ATOM 1939 N N . LYS A 1 239 ? 13.298 -23.340 4.065 1.00 48.94 239 LYS A N 1
ATOM 1940 C CA . LYS A 1 239 ? 14.483 -23.782 4.786 1.00 48.94 239 LYS A CA 1
ATOM 1941 C C . LYS A 1 239 ? 14.017 -24.020 6.212 1.00 48.94 239 LYS A C 1
ATOM 1943 O O . LYS A 1 239 ? 13.485 -23.092 6.822 1.00 48.94 239 LYS A O 1
ATOM 1948 N N . GLU A 1 240 ? 14.142 -25.264 6.673 1.00 46.12 240 GLU A N 1
ATOM 1949 C CA . GLU A 1 240 ? 13.987 -25.614 8.083 1.00 46.12 240 GLU A CA 1
ATOM 1950 C C . GLU A 1 240 ? 14.672 -24.532 8.914 1.00 46.12 240 GLU A C 1
ATOM 1952 O O . GLU A 1 240 ? 15.823 -24.169 8.647 1.00 46.12 240 GLU A O 1
ATOM 1957 N N . GLU A 1 241 ? 13.927 -23.959 9.857 1.00 44.66 241 GLU A N 1
ATOM 1958 C CA . GLU A 1 241 ? 14.527 -23.184 10.930 1.00 44.66 241 GLU A CA 1
ATOM 1959 C C . GLU A 1 241 ? 15.533 -24.111 11.598 1.00 44.66 241 GLU A C 1
ATOM 1961 O O . GLU A 1 241 ? 15.164 -25.055 12.289 1.00 44.66 241 GLU A O 1
ATOM 1966 N N . VAL A 1 242 ? 16.813 -23.897 11.302 1.00 49.19 242 VAL A N 1
ATOM 1967 C CA . VAL A 1 242 ? 17.883 -24.541 12.044 1.00 49.19 242 VAL A CA 1
ATOM 1968 C C . VAL A 1 242 ? 17.811 -23.905 13.420 1.00 49.19 242 VAL A C 1
ATOM 1970 O O . VAL A 1 242 ? 18.230 -22.758 13.586 1.00 49.19 242 VAL A O 1
ATOM 1973 N N . GLU A 1 243 ? 17.203 -24.612 14.371 1.00 47.56 243 GLU A N 1
ATOM 1974 C CA . GLU A 1 243 ? 17.329 -24.289 15.785 1.00 47.56 243 GLU A CA 1
ATOM 1975 C C . GLU A 1 243 ? 18.828 -24.197 16.072 1.00 47.56 243 GLU A C 1
ATOM 1977 O O . GLU A 1 243 ? 19.572 -25.175 15.956 1.00 47.56 243 GLU A O 1
ATOM 1982 N N . LEU A 1 244 ? 19.294 -22.975 16.333 1.00 52.56 244 LEU A N 1
ATOM 1983 C CA . LEU A 1 244 ? 20.637 -22.777 16.846 1.00 52.56 244 LEU A CA 1
ATOM 1984 C C . LEU A 1 244 ? 20.670 -23.517 18.185 1.00 52.56 244 LEU A C 1
ATOM 1986 O O . LEU A 1 244 ? 19.787 -23.257 19.004 1.00 52.56 244 LEU A O 1
ATOM 1990 N N . PRO A 1 245 ? 21.617 -24.447 18.400 1.00 58.75 245 PRO A N 1
ATOM 1991 C CA . PRO A 1 245 ? 21.724 -25.111 19.686 1.00 58.75 245 PRO A CA 1
ATOM 1992 C C . PRO A 1 245 ? 21.844 -24.033 20.759 1.00 58.75 245 PRO A C 1
ATOM 1994 O O . PRO A 1 245 ? 22.626 -23.090 20.590 1.00 58.75 245 PRO A O 1
ATOM 1997 N N . ASP A 1 246 ? 21.027 -24.158 21.808 1.00 61.53 246 ASP A N 1
ATOM 1998 C CA . ASP A 1 246 ? 21.074 -23.271 22.964 1.00 61.53 246 ASP A CA 1
ATOM 1999 C C . ASP A 1 246 ? 22.537 -23.094 23.366 1.00 61.53 246 ASP A C 1
ATOM 2001 O O . ASP A 1 246 ? 23.275 -24.075 23.504 1.00 61.53 246 ASP A O 1
ATOM 2005 N N . ALA A 1 247 ? 22.978 -21.838 23.461 1.00 58.50 247 ALA A N 1
ATOM 2006 C CA . ALA A 1 247 ? 24.324 -21.536 23.910 1.00 58.50 247 ALA A CA 1
ATOM 2007 C C . ALA A 1 247 ? 24.496 -22.186 25.283 1.00 58.50 247 ALA A C 1
ATOM 2009 O O . ALA A 1 247 ? 23.818 -21.796 26.234 1.00 58.50 247 ALA A O 1
ATOM 2010 N N . ASP A 1 248 ? 25.350 -23.208 25.335 1.00 61.53 248 ASP A N 1
ATOM 2011 C CA . ASP A 1 248 ? 25.643 -23.961 26.543 1.00 61.53 248 ASP A CA 1
ATOM 2012 C C . ASP A 1 248 ? 26.054 -22.965 27.641 1.00 61.53 248 ASP A C 1
ATOM 2014 O O . ASP A 1 248 ? 27.076 -22.283 27.486 1.00 61.53 248 ASP A O 1
ATOM 2018 N N . PRO A 1 249 ? 25.255 -22.810 28.714 1.00 59.72 249 PRO A N 1
ATOM 2019 C CA . PRO A 1 249 ? 25.563 -21.863 29.776 1.00 59.72 249 PRO A CA 1
ATOM 2020 C C . PRO A 1 249 ? 26.864 -22.212 30.516 1.00 59.72 249 PRO A C 1
ATOM 2022 O O . PRO A 1 249 ? 27.378 -21.356 31.236 1.00 59.72 249 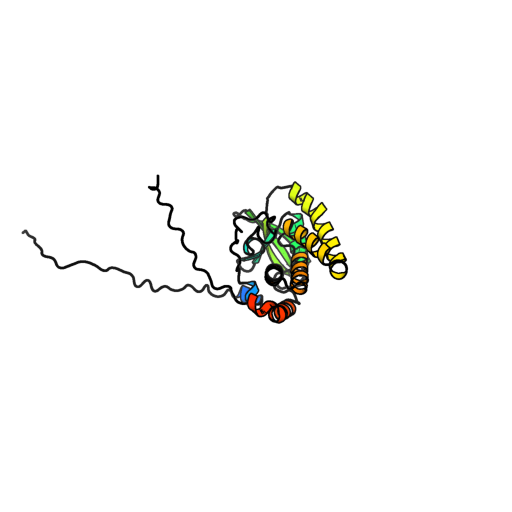PRO A O 1
ATOM 2025 N N . ASP A 1 250 ? 27.422 -23.409 30.297 1.00 59.47 250 ASP A N 1
ATOM 2026 C CA . ASP A 1 250 ? 28.669 -23.872 30.907 1.00 59.47 250 ASP A CA 1
ATOM 2027 C C . ASP A 1 250 ? 29.909 -23.687 30.003 1.00 59.47 250 ASP A C 1
ATOM 2029 O O . ASP A 1 250 ? 31.014 -24.090 30.368 1.00 59.47 250 ASP A O 1
ATOM 2033 N N . ALA A 1 251 ? 29.777 -23.028 28.845 1.00 56.72 251 ALA A N 1
ATOM 2034 C CA . ALA A 1 251 ? 30.912 -22.639 28.006 1.00 56.72 251 ALA A CA 1
ATOM 2035 C C . ALA A 1 251 ? 31.529 -21.291 28.450 1.00 56.72 251 ALA A C 1
ATOM 2037 O O . ALA A 1 251 ? 31.529 -20.315 27.695 1.00 56.72 251 ALA A O 1
ATOM 2038 N N . MET A 1 252 ? 32.072 -21.238 29.672 1.00 48.16 252 MET A N 1
ATOM 2039 C CA . MET A 1 252 ? 33.076 -20.244 30.096 1.00 48.16 252 MET A CA 1
ATOM 2040 C C . MET A 1 252 ? 34.266 -20.914 30.778 1.00 48.16 252 MET A C 1
ATOM 2042 O O . MET A 1 252 ? 34.053 -21.642 31.770 1.00 48.16 252 MET A O 1
#

pLDDT: mean 80.27, std 21.45, range [32.69, 98.44]

Foldseek 3Di:
DDDDDDDDDDDDDDDDPPVPPPCPPPPDPLVVVLVADPLLQFQQDPAPPPPDDPDDPQLLRPDGLVQAWDDDPSAIEHEFADPVRVVVLCQVQAASNQAGFPAWDDWDQDPVRWIKTWTAGPVRDIGIHTYDHPDPPPVVLVVCCVPPQVVLQVVLVVCCVPPVPSSLVSLSVNCSSTVLPQVSLCSQLVSCLVVLVLVSNSSSVSSNCSSHSNPVCSVVSVVSCCVRPVVVSDRDPPDPPPPDPDPDPPPD

Secondary structure (DSSP, 8-state):
----------------------------HHHHHT---HHHH----------S---PPPGGGSS-HHHHEEEETTEEEEEESSHHHHHHHHHHH--TTSPPEEEEEEEEE-TTS-EEEEEEETTS-EEEEEEEESSTT-HHHHHHIIIIIHHHHHHHHHHTTT-HHHHHHHHHHHHHH-TT-HHHHHHHHHHHHHTT-HHHHHHHHHHHHHHSTT-TTHHHHHHHHHHHHGGGSSPPP-----------TT--

InterPro domains:
  IPR011990 Tetratricopeptide-like helical domain superfamily [G3DSA:1.25.40.10] (111-243)
  IPR011990 Tetratricopeptide-like helical domain superfamily [SSF48452] (133-236)